Protein AF-A0A135U8L8-F1 (afdb_monomer_lite)

Foldseek 3Di:
DDDDDDDDDDDDDDDDDDDDDDDDDDDDDDDDDDDDDPDDDDDDDPDPVPVVVVVVVVVVVCVVVPPDPCVVVVCQCVVPNPVSVVVVVVVVVVVVVVVVVVVVVVVLVLVVLLVVLLLVVLVCCVVPVPPDDDDPVSSVVSSVVSVVVVVCCVVPPVVCVVVVVVVVVVVVVVVLVVVLVCLLPVQPAFDDPCQLPPDQDQPPPDPDSVVSVVVVCVVVVSQQPPLQVLVVCLVVDDPSVVVSVCSSVVSNVVSVVSVVSSSSSCSGRADDPVCLCVRPSNHSVD

InterPro domains:
  IPR002293 Amino acid/polyamine transporter I [PF13520] (79-282)

Radius of gyration: 37.61 Å; chains: 1; bounding box: 96×50×117 Å

Structure (mmCIF, N/CA/C/O backbone):
data_AF-A0A135U8L8-F1
#
_entry.id   AF-A0A135U8L8-F1
#
loop_
_atom_site.group_PDB
_atom_site.id
_atom_site.type_symbol
_atom_site.label_atom_id
_atom_site.label_alt_id
_atom_site.label_comp_id
_atom_site.label_asym_id
_atom_site.label_entity_id
_atom_site.label_seq_id
_atom_site.pdbx_PDB_ins_code
_atom_site.Cartn_x
_atom_site.Cartn_y
_atom_site.Cartn_z
_atom_site.occupancy
_atom_site.B_iso_or_equiv
_atom_site.auth_seq_id
_atom_site.auth_comp_id
_atom_site.auth_asym_id
_atom_site.auth_atom_id
_atom_site.pdbx_PDB_model_num
ATOM 1 N N . MET A 1 1 ? -38.950 -4.171 85.408 1.00 37.41 1 MET A N 1
ATOM 2 C CA . MET A 1 1 ? -38.787 -5.511 86.012 1.00 37.41 1 MET A CA 1
ATOM 3 C C . MET A 1 1 ? -38.023 -6.357 85.008 1.00 37.41 1 MET A C 1
ATOM 5 O O . MET A 1 1 ? -38.449 -6.347 83.863 1.00 37.41 1 MET A O 1
ATOM 9 N N . THR A 1 2 ? -36.922 -7.054 85.286 1.00 37.50 2 THR A N 1
ATOM 10 C CA . THR A 1 2 ? -35.985 -7.154 86.440 1.00 37.50 2 THR A CA 1
ATOM 11 C C . THR A 1 2 ? -34.837 -8.031 85.890 1.00 37.50 2 THR A C 1
ATOM 13 O O . THR A 1 2 ? -35.123 -9.133 85.441 1.00 37.50 2 THR A O 1
ATOM 16 N N . SER A 1 3 ? -33.647 -7.506 85.576 1.00 30.39 3 SER A N 1
ATOM 17 C CA . SER A 1 3 ? -32.470 -7.341 86.459 1.00 30.39 3 SER A CA 1
ATOM 18 C C . SER A 1 3 ? -31.762 -8.647 86.899 1.00 30.39 3 SER A C 1
ATOM 20 O O . SER A 1 3 ? -32.148 -9.213 87.916 1.00 30.39 3 SER A O 1
ATOM 22 N N . GLU A 1 4 ? -30.671 -8.987 86.184 1.00 36.06 4 GLU A N 1
ATOM 23 C CA . GLU A 1 4 ? -29.391 -9.562 86.692 1.00 36.06 4 GLU A CA 1
ATOM 24 C C . GLU A 1 4 ? -29.352 -10.975 87.352 1.00 36.06 4 GLU A C 1
ATOM 26 O O . GLU A 1 4 ? -30.414 -11.538 87.611 1.00 36.06 4 GLU A O 1
ATOM 31 N N . PRO A 1 5 ? -28.160 -11.603 87.601 1.00 49.56 5 PRO A N 1
ATOM 32 C CA . PRO A 1 5 ? -26.777 -11.083 87.518 1.00 49.56 5 PRO A CA 1
ATOM 33 C C . PRO A 1 5 ? -25.722 -11.913 86.735 1.00 49.56 5 PRO A C 1
ATOM 35 O O . PRO A 1 5 ? -25.947 -13.029 86.269 1.00 49.56 5 PRO A O 1
ATOM 38 N N . ILE A 1 6 ? -24.527 -11.317 86.645 1.00 36.69 6 ILE A N 1
ATOM 39 C CA . ILE A 1 6 ? -23.235 -11.829 86.139 1.00 36.69 6 ILE A CA 1
ATOM 40 C C . ILE A 1 6 ? -22.490 -12.627 87.240 1.00 36.69 6 ILE A C 1
ATOM 42 O O . ILE A 1 6 ? -22.715 -12.358 88.421 1.00 36.69 6 ILE A O 1
ATOM 46 N N . PRO A 1 7 ? -21.528 -13.517 86.909 1.00 43.84 7 PRO A N 1
ATOM 47 C CA . PRO A 1 7 ? -20.394 -13.807 87.787 1.00 43.84 7 PRO A CA 1
ATOM 48 C C . PRO A 1 7 ? -19.070 -13.216 87.267 1.00 43.84 7 PRO A C 1
ATOM 50 O O . PRO A 1 7 ? -18.709 -13.295 86.094 1.00 43.84 7 PRO A O 1
ATOM 53 N N . GLU A 1 8 ? -18.356 -12.618 88.207 1.00 32.31 8 GLU A N 1
ATOM 54 C CA . GLU A 1 8 ? -17.187 -11.754 88.075 1.00 32.31 8 GLU A CA 1
ATOM 55 C C . GLU A 1 8 ? -15.853 -12.524 87.964 1.00 32.31 8 GLU A C 1
ATOM 57 O O . GLU A 1 8 ? -15.662 -13.555 88.611 1.00 32.31 8 GLU A O 1
ATOM 62 N N . LYS A 1 9 ? -14.879 -11.974 87.219 1.00 35.81 9 LYS A N 1
ATOM 63 C CA . LYS A 1 9 ? -13.443 -12.220 87.455 1.00 35.81 9 LYS A CA 1
ATOM 64 C C . LYS A 1 9 ? -12.643 -10.924 87.316 1.00 35.81 9 LYS A C 1
ATOM 66 O O . LYS A 1 9 ? -12.519 -10.374 86.226 1.00 35.81 9 LYS A O 1
ATOM 71 N N . GLN A 1 10 ? -12.104 -10.463 88.441 1.00 32.72 10 GLN A N 1
ATOM 72 C CA . GLN A 1 10 ? -11.219 -9.301 88.565 1.00 32.72 10 GLN A CA 1
ATOM 73 C C . GLN A 1 10 ? -9.778 -9.641 88.127 1.00 32.72 10 GLN A C 1
ATOM 75 O O . GLN A 1 10 ? -9.374 -10.800 88.240 1.00 32.72 10 GLN A O 1
ATOM 80 N N . GLY A 1 11 ? -8.980 -8.639 87.716 1.00 31.83 11 GLY A N 1
ATOM 81 C CA . GLY A 1 11 ? -7.510 -8.781 87.659 1.00 31.83 11 GLY A CA 1
ATOM 82 C C . GLY A 1 11 ? -6.738 -8.066 86.535 1.00 31.83 11 GLY A C 1
ATOM 83 O O . GLY A 1 11 ? -6.000 -8.721 85.807 1.00 31.83 11 GLY A O 1
ATOM 84 N N . THR A 1 12 ? -6.850 -6.741 86.407 1.00 31.58 12 THR A N 1
ATOM 85 C CA . THR A 1 12 ? -5.799 -5.866 85.818 1.00 31.58 12 THR A CA 1
ATOM 86 C C . THR A 1 12 ? -4.775 -5.470 86.911 1.00 31.58 12 THR A C 1
ATOM 88 O O . THR A 1 12 ? -5.054 -5.783 88.073 1.00 31.58 12 THR A O 1
ATOM 91 N N . PRO A 1 13 ? -3.628 -4.783 86.651 1.00 42.34 13 PRO A N 1
ATOM 92 C CA . PRO A 1 13 ? -3.126 -4.112 85.427 1.00 42.34 13 PRO A CA 1
ATOM 93 C C . PRO A 1 13 ? -1.666 -4.563 85.074 1.00 42.34 13 PRO A C 1
ATOM 95 O O . PRO A 1 13 ? -1.265 -5.624 85.539 1.00 42.34 13 PRO A O 1
ATOM 98 N N . SER A 1 14 ? -0.772 -3.917 84.295 1.00 29.52 14 SER A N 1
ATOM 99 C CA . SER A 1 14 ? -0.724 -2.714 83.413 1.00 29.52 14 SER A CA 1
ATOM 100 C C . SER A 1 14 ? 0.520 -2.802 82.498 1.00 29.52 14 SER A C 1
ATOM 102 O O . SER A 1 14 ? 1.544 -3.322 82.937 1.00 29.52 14 SER A O 1
ATOM 104 N N . GLY A 1 15 ? 0.494 -2.181 81.311 1.00 31.12 15 GLY A N 1
ATOM 105 C CA . GLY A 1 15 ? 1.675 -1.904 80.466 1.00 31.12 15 GLY A CA 1
ATOM 106 C C . GLY A 1 15 ? 1.252 -1.297 79.113 1.00 31.12 15 GLY A C 1
ATOM 107 O O . GLY A 1 15 ? 0.234 -1.751 78.596 1.00 31.12 15 GLY A O 1
ATOM 108 N N . PRO A 1 16 ? 1.921 -0.252 78.582 1.00 34.00 16 PRO A N 1
ATOM 109 C CA . PRO A 1 16 ? 1.360 0.578 77.509 1.00 34.00 16 PRO A CA 1
ATOM 110 C C . PRO A 1 16 ? 1.541 0.014 76.090 1.00 34.00 16 PRO A C 1
ATOM 112 O O . PRO A 1 16 ? 2.442 -0.777 75.818 1.00 34.00 16 PRO A O 1
ATOM 115 N N . GLU A 1 17 ? 0.674 0.483 75.194 1.00 34.78 17 GLU A N 1
ATOM 116 C CA . GLU A 1 17 ? 0.743 0.310 73.740 1.00 34.78 17 GLU A CA 1
ATOM 117 C C . GLU A 1 17 ? 1.835 1.211 73.135 1.00 34.78 17 GLU A C 1
ATOM 119 O O . GLU A 1 17 ? 2.003 2.342 73.589 1.00 34.78 17 GLU A O 1
ATOM 124 N N . GLU A 1 18 ? 2.512 0.769 72.068 1.00 31.72 18 GLU A N 1
ATOM 125 C CA . GLU A 1 18 ? 3.295 1.671 71.207 1.00 31.72 18 GLU A CA 1
ATOM 126 C C . GLU A 1 18 ? 3.219 1.252 69.724 1.00 31.72 18 GLU A C 1
ATOM 128 O O . GLU A 1 18 ? 3.904 0.352 69.246 1.00 31.72 18 GLU A O 1
ATOM 133 N N . GLU A 1 19 ? 2.237 1.865 69.062 1.00 27.98 19 GLU A N 1
ATOM 134 C CA . GLU A 1 19 ? 2.246 2.505 67.737 1.00 27.98 19 GLU A CA 1
ATOM 135 C C . GLU A 1 19 ? 3.113 1.979 66.562 1.00 27.98 19 GLU A C 1
ATOM 137 O O . GLU A 1 19 ? 4.310 1.714 66.641 1.00 27.98 19 GLU A O 1
ATOM 142 N N . ILE A 1 20 ? 2.488 1.955 65.378 1.00 29.94 20 ILE A N 1
ATOM 143 C CA . ILE A 1 20 ? 3.125 1.686 64.081 1.00 29.94 20 ILE A CA 1
ATOM 144 C C . ILE A 1 20 ? 3.849 2.948 63.586 1.00 29.94 20 ILE A C 1
ATOM 146 O O . ILE A 1 20 ? 3.191 3.940 63.277 1.00 29.94 20 ILE A O 1
ATOM 150 N N . GLN A 1 21 ? 5.168 2.884 63.368 1.00 27.20 21 GLN A N 1
ATOM 151 C CA . GLN A 1 21 ? 5.891 3.894 62.580 1.00 27.20 21 GLN A CA 1
ATOM 152 C C . GLN A 1 21 ? 6.804 3.282 61.511 1.00 27.20 21 GLN A C 1
ATOM 154 O O . GLN A 1 21 ? 7.777 2.584 61.785 1.00 27.20 21 GLN A O 1
ATOM 159 N N . THR A 1 22 ? 6.516 3.615 60.254 1.00 31.08 22 THR A N 1
ATOM 160 C CA . THR A 1 22 ? 7.445 3.502 59.124 1.00 31.08 22 THR A CA 1
ATOM 161 C C . THR A 1 22 ? 8.412 4.687 59.105 1.00 31.08 22 THR A C 1
ATOM 163 O O . THR A 1 22 ? 7.918 5.801 58.966 1.00 31.08 22 THR A O 1
ATOM 166 N N . GLN A 1 23 ? 9.738 4.472 59.091 1.00 26.17 23 GLN A N 1
ATOM 167 C CA . GLN A 1 23 ? 10.700 5.231 58.258 1.00 26.17 23 GLN A CA 1
ATOM 168 C C . GLN A 1 23 ? 12.125 4.620 58.229 1.00 26.17 23 GLN A C 1
ATOM 170 O O . GLN A 1 23 ? 12.632 4.113 59.220 1.00 26.17 23 GLN A O 1
ATOM 175 N N . SER A 1 24 ? 12.731 4.716 57.038 1.00 27.88 24 SER A N 1
ATOM 176 C CA . SER A 1 24 ? 14.159 4.823 56.659 1.00 27.88 24 SER A CA 1
ATOM 177 C C . SER A 1 24 ? 15.286 4.711 57.716 1.00 27.88 24 SER A C 1
ATOM 179 O O . SER A 1 24 ? 15.297 5.442 58.701 1.00 27.88 24 SER A O 1
ATOM 181 N N . GLY A 1 25 ? 16.346 3.944 57.406 1.00 27.48 25 GLY A N 1
ATOM 182 C CA . GLY A 1 25 ? 17.633 3.977 58.127 1.00 27.48 25 GLY A CA 1
ATOM 183 C C . GLY A 1 25 ? 18.757 3.174 57.443 1.00 27.48 25 GLY A C 1
ATOM 184 O O . GLY A 1 25 ? 18.538 2.046 57.010 1.00 27.48 25 GLY A O 1
ATOM 185 N N . TYR A 1 26 ? 19.959 3.753 57.329 1.00 25.77 26 TYR A N 1
ATOM 186 C CA . TYR A 1 26 ? 21.125 3.239 56.579 1.00 25.77 26 TYR A CA 1
ATOM 187 C C . TYR A 1 26 ? 22.321 3.034 57.550 1.00 25.77 26 TYR A C 1
ATOM 189 O O . TYR A 1 26 ? 22.613 3.959 58.303 1.00 25.77 26 TYR A O 1
ATOM 197 N N . VAL A 1 27 ? 23.083 1.923 57.436 1.00 32.97 27 VAL A N 1
ATOM 198 C CA . VAL A 1 27 ? 24.419 1.674 58.086 1.00 32.97 27 VAL A CA 1
ATOM 199 C C . VAL A 1 27 ? 24.334 1.472 59.640 1.00 32.97 27 VAL A C 1
ATOM 201 O O . VAL A 1 27 ? 23.386 1.939 60.254 1.00 32.97 27 VAL A O 1
ATOM 204 N N . GLN A 1 28 ? 25.172 0.724 60.390 1.00 27.55 28 GLN A N 1
ATOM 205 C CA . GLN A 1 28 ? 26.557 0.239 60.227 1.00 27.55 28 GLN A CA 1
ATOM 206 C C . GLN A 1 28 ? 26.845 -1.130 60.908 1.00 27.55 28 GLN A C 1
ATOM 208 O O . GLN A 1 28 ? 26.043 -1.646 61.680 1.00 27.55 28 GLN A O 1
ATOM 213 N N . GLU A 1 29 ? 28.024 -1.695 60.619 1.00 34.06 29 GLU A N 1
ATOM 214 C CA . GLU A 1 29 ? 28.603 -2.939 61.160 1.00 34.06 29 GLU A CA 1
ATOM 215 C C . GLU A 1 29 ? 28.903 -2.940 62.679 1.00 34.06 29 GLU A C 1
ATOM 217 O O . GLU A 1 29 ? 29.063 -1.887 63.291 1.00 34.06 29 GLU A O 1
ATOM 222 N N . VAL A 1 30 ? 29.118 -4.147 63.239 1.00 26.64 30 VAL A N 1
ATOM 223 C CA . VAL A 1 30 ? 30.314 -4.599 64.013 1.00 26.64 30 VAL A CA 1
ATOM 224 C C . VAL A 1 30 ? 29.922 -5.679 65.036 1.00 26.64 30 VAL A C 1
ATOM 226 O O . VAL A 1 30 ? 29.053 -5.438 65.871 1.00 26.64 30 VAL A O 1
ATOM 229 N N . LYS A 1 31 ? 30.619 -6.834 64.989 1.00 26.75 31 LYS A N 1
ATOM 230 C CA . LYS A 1 31 ? 30.884 -7.878 66.027 1.00 26.75 31 LYS A CA 1
ATOM 231 C C . LYS A 1 31 ? 31.182 -9.208 65.293 1.00 26.75 31 LYS A C 1
ATOM 233 O O . LYS A 1 31 ? 30.490 -9.509 64.333 1.00 26.75 31 LYS A O 1
ATOM 238 N N . LEU A 1 32 ? 32.156 -10.058 65.641 1.00 28.39 32 LEU A N 1
ATOM 239 C CA . LEU A 1 32 ? 33.156 -10.091 66.721 1.00 28.39 32 LEU A CA 1
ATOM 240 C C . LEU A 1 32 ? 34.435 -10.785 66.210 1.00 28.39 32 LEU A C 1
ATOM 242 O O . LEU A 1 32 ? 34.343 -11.793 65.516 1.00 28.39 32 LEU A O 1
ATOM 246 N N . PHE A 1 33 ? 35.612 -10.314 66.629 1.00 31.44 33 PHE A N 1
ATOM 247 C CA . PHE A 1 33 ? 36.832 -11.131 66.606 1.00 31.44 33 PHE A CA 1
ATOM 248 C C . PHE A 1 33 ? 36.844 -12.062 67.825 1.00 31.44 33 PHE A C 1
ATOM 250 O O . PHE A 1 33 ? 36.602 -11.602 68.941 1.00 31.44 33 PHE A O 1
ATOM 257 N N . THR A 1 34 ? 37.199 -13.337 67.640 1.00 32.41 34 THR A N 1
ATOM 258 C CA . THR A 1 34 ? 37.439 -14.278 68.748 1.00 32.41 34 THR A CA 1
ATOM 259 C C . THR A 1 34 ? 38.786 -14.995 68.621 1.00 32.41 34 THR A C 1
ATOM 261 O O . THR A 1 34 ? 38.854 -16.103 68.104 1.00 32.41 34 THR A O 1
ATOM 264 N N . ASN A 1 35 ? 39.799 -14.352 69.209 1.00 28.31 35 ASN A N 1
ATOM 265 C CA . ASN A 1 35 ? 40.836 -14.937 70.074 1.00 28.31 35 ASN A CA 1
ATOM 266 C C . ASN A 1 35 ? 41.941 -15.877 69.517 1.00 28.31 35 ASN A C 1
ATOM 268 O O . ASN A 1 35 ? 41.753 -16.620 68.564 1.00 28.31 35 ASN A O 1
ATOM 272 N N . SER A 1 36 ? 43.056 -15.870 70.265 1.00 30.58 36 SER A N 1
ATOM 273 C CA . SER A 1 36 ? 44.103 -16.905 70.380 1.00 30.58 36 SER A CA 1
ATOM 274 C C . SER A 1 36 ? 45.136 -17.068 69.250 1.00 30.58 36 SER A C 1
ATOM 276 O O . SER A 1 36 ? 44.982 -17.917 68.383 1.00 30.58 36 SER A O 1
ATOM 278 N N . ASP A 1 37 ? 46.247 -16.316 69.321 1.00 30.91 37 ASP A N 1
ATOM 279 C CA . ASP A 1 37 ? 47.566 -16.894 69.682 1.00 30.91 37 ASP A CA 1
ATOM 280 C C . ASP A 1 37 ? 48.695 -15.829 69.749 1.00 30.91 37 ASP A C 1
ATOM 282 O O . ASP A 1 37 ? 48.812 -14.994 68.847 1.00 30.91 37 ASP A O 1
ATOM 286 N N . PRO A 1 38 ? 49.566 -15.832 70.784 1.00 38.25 38 PRO A N 1
ATOM 287 C CA . PRO A 1 38 ? 50.693 -14.907 70.892 1.00 38.25 38 PRO A CA 1
ATOM 288 C C . PRO A 1 38 ? 52.017 -15.573 70.481 1.00 38.25 38 PRO A C 1
ATOM 290 O O . PRO A 1 38 ? 52.643 -16.260 71.285 1.00 38.25 38 PRO A O 1
ATOM 293 N N . GLY A 1 39 ? 52.503 -15.326 69.259 1.00 34.28 39 GLY A N 1
ATOM 294 C CA . GLY A 1 39 ? 53.864 -15.756 68.908 1.00 34.28 39 GLY A CA 1
ATOM 295 C C . GLY A 1 39 ? 54.164 -16.045 67.443 1.00 34.28 39 GLY A C 1
ATOM 296 O O . GLY A 1 39 ? 54.690 -17.110 67.150 1.00 34.28 39 GLY A O 1
ATOM 297 N N . ASN A 1 40 ? 53.908 -15.105 66.529 1.00 30.53 40 ASN A N 1
ATOM 298 C CA . ASN A 1 40 ? 54.722 -14.988 65.312 1.00 30.53 40 ASN A CA 1
ATOM 299 C C . ASN A 1 40 ? 54.611 -13.583 64.713 1.00 30.53 40 ASN A C 1
ATOM 301 O O . ASN A 1 40 ? 53.602 -13.206 64.122 1.00 30.53 40 ASN A O 1
ATOM 305 N N . MET A 1 41 ? 55.675 -12.798 64.879 1.00 28.30 41 MET A N 1
ATOM 306 C CA . MET A 1 41 ? 55.792 -11.455 64.320 1.00 28.30 41 MET A CA 1
ATOM 307 C C . MET A 1 41 ? 56.286 -11.569 62.872 1.00 28.30 41 MET A C 1
ATOM 309 O O . MET A 1 41 ? 57.489 -11.570 62.624 1.00 28.30 41 MET A O 1
ATOM 313 N N . CYS A 1 42 ? 55.365 -11.717 61.916 1.00 31.83 42 CYS A N 1
ATOM 314 C CA . CYS A 1 42 ? 55.704 -11.675 60.493 1.00 31.83 42 CYS A CA 1
ATOM 315 C C . CYS A 1 42 ? 55.571 -10.241 59.956 1.00 31.83 42 CYS A C 1
ATOM 317 O O . CYS A 1 42 ? 54.630 -9.525 60.300 1.00 31.83 42 CYS A O 1
ATOM 319 N N . ILE A 1 43 ? 56.551 -9.818 59.157 1.00 33.34 43 ILE A N 1
ATOM 320 C CA . ILE A 1 43 ? 56.751 -8.431 58.721 1.00 33.34 43 ILE A CA 1
ATOM 321 C C . ILE A 1 43 ? 55.558 -7.913 57.900 1.00 33.34 43 ILE A C 1
ATOM 323 O O . ILE A 1 43 ? 55.031 -8.607 57.033 1.00 33.34 43 ILE A O 1
ATOM 327 N N . ILE A 1 44 ? 55.159 -6.662 58.157 1.00 37.12 44 ILE A N 1
ATOM 328 C CA . ILE A 1 44 ? 54.121 -5.964 57.390 1.00 37.12 44 ILE A CA 1
ATOM 329 C C . ILE A 1 44 ? 54.691 -5.571 56.024 1.00 37.12 44 ILE A C 1
ATOM 331 O O . ILE A 1 44 ? 55.447 -4.605 55.925 1.00 37.12 44 ILE A O 1
ATOM 335 N N . ASP A 1 45 ? 54.291 -6.285 54.974 1.00 34.00 45 ASP A N 1
ATOM 336 C CA . ASP A 1 45 ? 54.605 -5.912 53.595 1.00 34.00 45 ASP A CA 1
ATOM 337 C C . ASP A 1 45 ? 53.530 -4.958 53.036 1.00 34.00 45 ASP A C 1
ATOM 339 O O . ASP A 1 45 ? 52.335 -5.271 52.976 1.00 34.00 45 ASP A O 1
ATOM 343 N N . GLY A 1 46 ? 53.944 -3.746 52.666 1.00 42.06 46 GLY A N 1
ATOM 344 C CA . GLY A 1 46 ? 53.074 -2.577 52.481 1.00 42.06 46 GLY A CA 1
ATOM 345 C C . GLY A 1 46 ? 52.260 -2.520 51.181 1.00 42.06 46 GLY A C 1
ATOM 346 O O . GLY A 1 46 ? 52.126 -1.438 50.618 1.00 42.06 46 GLY A O 1
ATOM 347 N N . ASN A 1 47 ? 51.731 -3.641 50.671 1.00 41.50 47 ASN A N 1
ATOM 348 C CA . ASN A 1 47 ? 51.058 -3.682 49.355 1.00 41.50 47 ASN A CA 1
ATOM 349 C C . ASN A 1 47 ? 49.757 -4.523 49.289 1.00 41.50 47 ASN A C 1
ATOM 351 O O . ASN A 1 47 ? 49.296 -4.923 48.216 1.00 41.50 47 ASN A O 1
ATOM 355 N N . VAL A 1 48 ? 49.127 -4.791 50.438 1.00 45.81 48 VAL A N 1
ATOM 356 C CA . VAL A 1 48 ? 47.891 -5.603 50.513 1.00 45.81 48 VAL A CA 1
ATOM 357 C C . VAL A 1 48 ? 46.636 -4.817 50.078 1.00 45.81 48 VAL A C 1
ATOM 359 O O . VAL A 1 48 ? 45.701 -5.387 49.519 1.00 45.81 48 VAL A O 1
ATOM 362 N N . GLY A 1 49 ? 46.605 -3.492 50.265 1.00 43.03 49 GLY A N 1
ATOM 363 C CA . GLY A 1 49 ? 45.422 -2.671 49.956 1.00 43.03 49 GLY A CA 1
ATOM 364 C C . GLY A 1 49 ? 45.089 -2.566 48.459 1.00 43.03 49 GLY A C 1
ATOM 365 O O . GLY A 1 49 ? 43.923 -2.646 48.071 1.00 43.03 49 GLY A O 1
ATOM 366 N N . SER A 1 50 ? 46.108 -2.431 47.607 1.00 42.75 50 SER A N 1
ATOM 367 C CA . SER A 1 50 ? 45.960 -2.307 46.148 1.00 42.75 50 SER A CA 1
ATOM 368 C C . SER A 1 50 ? 45.547 -3.639 45.502 1.00 42.75 50 SER A C 1
ATOM 370 O O . SER A 1 50 ? 44.647 -3.692 44.663 1.00 42.75 50 SER A O 1
ATOM 372 N N . SER A 1 51 ? 46.163 -4.737 45.942 1.00 41.69 51 SER A N 1
ATOM 373 C CA . SER A 1 51 ? 45.964 -6.090 45.417 1.00 41.69 51 SER A CA 1
ATOM 374 C C . SER A 1 51 ? 44.589 -6.674 45.771 1.00 41.69 51 SER A C 1
ATOM 376 O O . SER A 1 51 ? 43.964 -7.328 44.929 1.00 41.69 51 SER A O 1
ATOM 378 N N . VAL A 1 52 ? 44.048 -6.378 46.959 1.00 51.47 52 VAL A N 1
ATOM 379 C CA . VAL A 1 52 ? 42.679 -6.776 47.347 1.00 51.47 52 VAL A CA 1
ATOM 380 C C . VAL A 1 52 ? 41.606 -6.001 46.565 1.00 51.47 52 VAL A C 1
ATOM 382 O O . VAL A 1 52 ? 40.611 -6.593 46.150 1.00 51.47 52 VAL A O 1
ATOM 385 N N . GLN A 1 53 ? 41.805 -4.708 46.288 1.00 43.25 53 GLN A N 1
ATOM 386 C CA . GLN A 1 53 ? 40.866 -3.936 45.458 1.00 43.25 53 GLN A CA 1
ATOM 387 C C . GLN A 1 53 ? 40.894 -4.395 43.991 1.00 43.25 53 GLN A C 1
ATOM 389 O O . GLN A 1 53 ? 39.854 -4.707 43.412 1.00 43.25 53 GLN A O 1
ATOM 394 N N . VAL A 1 54 ? 42.085 -4.545 43.402 1.00 51.78 54 VAL A N 1
ATOM 395 C CA . VAL A 1 54 ? 42.245 -4.987 42.005 1.00 51.78 54 VAL A CA 1
ATOM 396 C C . VAL A 1 54 ? 41.752 -6.424 41.783 1.00 51.78 54 VAL A C 1
ATOM 398 O O . VAL A 1 54 ? 41.234 -6.727 40.706 1.00 51.78 54 VAL A O 1
ATOM 401 N N . SER A 1 55 ? 41.866 -7.316 42.774 1.00 47.47 55 SER A N 1
ATOM 402 C CA . SER A 1 55 ? 41.311 -8.677 42.682 1.00 47.47 55 SER A CA 1
ATOM 403 C C . SER A 1 55 ? 39.784 -8.710 42.796 1.00 47.47 55 SER A C 1
ATOM 405 O O . SER A 1 55 ? 39.153 -9.463 42.055 1.00 47.47 55 SER A O 1
ATOM 407 N N . ARG A 1 56 ? 39.169 -7.861 43.635 1.00 49.06 56 ARG A N 1
ATOM 408 C CA . ARG A 1 56 ? 37.702 -7.706 43.689 1.00 49.06 56 ARG A CA 1
ATOM 409 C C . ARG A 1 56 ? 37.135 -7.122 42.393 1.00 49.06 56 ARG A C 1
ATOM 411 O O . ARG A 1 56 ? 36.147 -7.648 41.889 1.00 49.06 56 ARG A O 1
ATOM 418 N N . ILE A 1 57 ? 37.793 -6.123 41.800 1.00 51.72 57 ILE A N 1
ATOM 419 C CA . ILE A 1 57 ? 37.389 -5.545 40.505 1.00 51.72 57 ILE A CA 1
ATOM 420 C C . ILE A 1 57 ? 37.488 -6.595 39.382 1.00 51.72 57 ILE A C 1
ATOM 422 O O . ILE A 1 57 ? 36.499 -6.841 38.695 1.00 51.72 57 ILE A O 1
ATOM 426 N N . ARG A 1 58 ? 38.606 -7.334 39.281 1.00 47.06 58 ARG A N 1
ATOM 427 C CA . ARG A 1 58 ? 38.753 -8.454 38.320 1.00 47.06 58 ARG A CA 1
ATOM 428 C C . ARG A 1 58 ? 37.886 -9.687 38.618 1.00 47.06 58 ARG A C 1
ATOM 430 O O . ARG A 1 58 ? 37.860 -10.614 37.802 1.00 47.06 58 ARG A O 1
ATOM 437 N N . SER A 1 59 ? 37.222 -9.730 39.772 1.00 52.00 59 SER A N 1
ATOM 438 C CA . SER A 1 59 ? 36.184 -10.714 40.099 1.00 52.00 59 SER A CA 1
ATOM 439 C C . SER A 1 59 ? 34.818 -10.241 39.591 1.00 52.00 59 SER A C 1
ATOM 441 O O . SER A 1 59 ? 34.134 -10.995 38.902 1.00 52.00 59 SER A O 1
ATOM 443 N N . LEU A 1 60 ? 34.469 -8.966 39.817 1.00 49.47 60 LEU A N 1
ATOM 444 C CA . LEU A 1 60 ? 33.248 -8.355 39.280 1.00 49.47 60 LEU A CA 1
ATOM 445 C C . LEU A 1 60 ? 33.215 -8.361 37.745 1.00 49.47 60 LEU A C 1
ATOM 447 O O . LEU A 1 60 ? 32.220 -8.795 37.172 1.00 49.47 60 LEU A O 1
ATOM 451 N N . GLU A 1 61 ? 34.303 -7.964 37.074 1.00 44.59 61 GLU A N 1
ATOM 452 C CA . GLU A 1 61 ? 34.386 -8.033 35.604 1.00 44.59 61 GLU A CA 1
ATOM 453 C C . GLU A 1 61 ? 34.163 -9.462 35.091 1.00 44.59 61 GLU A C 1
ATOM 455 O O . GLU A 1 61 ? 33.408 -9.672 34.143 1.00 44.59 61 GLU A O 1
ATOM 460 N N . ARG A 1 62 ? 34.756 -10.468 35.751 1.00 45.62 62 ARG A N 1
ATOM 461 C CA . ARG A 1 62 ? 34.574 -11.877 35.371 1.00 45.62 62 ARG A CA 1
ATOM 462 C C . ARG A 1 62 ? 33.165 -12.400 35.633 1.00 45.62 62 ARG A C 1
ATOM 464 O O . ARG A 1 62 ? 32.730 -13.263 34.875 1.00 45.62 62 ARG A O 1
ATOM 471 N N . GLY A 1 63 ? 32.465 -11.887 36.646 1.00 47.97 63 GLY A N 1
ATOM 472 C CA . GLY A 1 63 ? 31.060 -12.205 36.914 1.00 47.97 63 GLY A CA 1
ATOM 473 C C . GLY A 1 63 ? 30.093 -11.579 35.905 1.00 47.97 63 GLY A C 1
ATOM 474 O O . GLY A 1 63 ? 29.109 -12.212 35.536 1.00 47.97 63 GLY A O 1
ATOM 475 N N . ILE A 1 64 ? 30.396 -10.375 35.409 1.00 51.78 64 ILE A N 1
ATOM 476 C CA . ILE A 1 64 ? 29.572 -9.673 34.413 1.00 51.78 64 ILE A CA 1
ATOM 477 C C . ILE A 1 64 ? 29.791 -10.251 33.002 1.00 51.78 64 ILE A C 1
ATOM 479 O O . ILE A 1 64 ? 28.827 -10.426 32.261 1.00 51.78 64 ILE A O 1
ATOM 483 N N . PHE A 1 65 ? 31.029 -10.613 32.638 1.00 48.47 65 PHE A N 1
ATOM 484 C CA . PHE A 1 65 ? 31.348 -11.174 31.313 1.00 48.47 65 PHE A CA 1
ATOM 485 C C . PHE A 1 65 ? 31.136 -12.695 31.170 1.00 48.47 65 PHE A C 1
ATOM 487 O O . PHE A 1 65 ? 31.122 -13.187 30.045 1.00 48.47 65 PHE A O 1
ATOM 494 N N . ASN A 1 66 ? 30.950 -13.447 32.265 1.00 42.34 66 ASN A N 1
ATOM 495 C CA . ASN A 1 66 ? 30.577 -14.873 32.231 1.00 42.34 66 ASN A CA 1
ATOM 496 C C . ASN A 1 66 ? 29.135 -15.110 32.698 1.00 42.34 66 ASN A C 1
ATOM 498 O O . ASN A 1 66 ? 28.878 -16.073 33.417 1.00 42.34 66 ASN A O 1
ATOM 502 N N . LEU A 1 67 ? 28.180 -14.271 32.292 1.00 48.41 67 LEU A N 1
ATOM 503 C CA . LEU A 1 67 ? 26.771 -14.665 32.311 1.00 48.41 67 LEU A CA 1
ATOM 504 C C . LEU A 1 67 ? 26.562 -15.678 31.173 1.00 48.41 67 LEU A C 1
ATOM 506 O O . LEU A 1 67 ? 26.518 -15.267 30.012 1.00 48.41 67 LEU A O 1
ATOM 510 N N . PRO A 1 68 ? 26.462 -16.997 31.441 1.00 48.25 68 PRO A N 1
ATOM 511 C CA . PRO A 1 68 ? 26.290 -17.967 30.371 1.00 48.25 68 PRO A CA 1
ATOM 512 C C . PRO A 1 68 ? 24.893 -17.775 29.787 1.00 48.25 68 PRO A C 1
ATOM 514 O O . PRO A 1 68 ? 23.970 -17.422 30.515 1.00 48.25 68 PRO A O 1
ATOM 517 N N . SER A 1 69 ? 24.674 -18.128 28.525 1.00 51.41 69 SER A N 1
ATOM 518 C CA . SER A 1 69 ? 23.323 -18.187 27.941 1.00 51.41 69 SER A CA 1
ATOM 519 C C . SER A 1 69 ? 22.370 -19.157 28.672 1.00 51.41 69 SER A C 1
ATOM 521 O O . SER A 1 69 ? 21.165 -19.125 28.445 1.00 51.41 69 SER A O 1
ATOM 523 N N . GLY A 1 70 ? 22.885 -19.979 29.597 1.00 51.47 70 GLY A N 1
ATOM 524 C CA . GLY A 1 70 ? 22.103 -20.765 30.553 1.00 51.47 70 GLY A CA 1
ATOM 525 C C . GLY A 1 70 ? 21.649 -20.028 31.827 1.00 51.47 70 GLY A C 1
ATOM 526 O O . GLY A 1 70 ? 20.844 -20.595 32.561 1.00 51.47 70 GLY A O 1
ATOM 527 N N . SER A 1 71 ? 22.112 -18.804 32.126 1.00 57.84 71 SER A N 1
ATOM 528 C CA . SER A 1 71 ? 21.738 -18.078 33.360 1.00 57.84 71 SER A CA 1
ATOM 529 C C . SER A 1 71 ? 20.276 -17.642 33.375 1.00 57.84 71 SER A C 1
ATOM 531 O O . SER A 1 71 ? 19.631 -17.733 34.415 1.00 57.84 71 SER A O 1
ATOM 533 N N . THR A 1 72 ? 19.718 -17.234 32.235 1.00 64.44 72 THR A N 1
ATOM 534 C CA . THR A 1 72 ? 18.294 -16.890 32.097 1.00 64.44 72 THR A CA 1
ATOM 535 C C . THR A 1 72 ? 17.397 -18.102 32.338 1.00 64.44 72 THR A C 1
ATOM 537 O O . THR A 1 72 ? 16.428 -18.005 33.091 1.00 64.44 72 THR A O 1
ATOM 540 N N . MET A 1 73 ? 17.751 -19.266 31.783 1.00 70.50 73 MET A N 1
ATOM 541 C CA . MET A 1 73 ? 17.028 -20.516 32.040 1.00 70.50 73 MET A CA 1
ATOM 542 C C . MET A 1 73 ? 17.188 -20.977 33.496 1.00 70.50 73 MET A C 1
ATOM 544 O O . MET A 1 73 ? 16.201 -21.359 34.121 1.00 70.50 73 MET A O 1
ATOM 548 N N . ALA A 1 74 ? 18.398 -20.896 34.060 1.00 72.81 74 ALA A N 1
ATOM 549 C CA . ALA A 1 74 ? 18.654 -21.237 35.458 1.00 72.81 74 ALA A CA 1
ATOM 550 C C . ALA A 1 74 ? 17.860 -20.340 36.422 1.00 72.81 74 ALA A C 1
ATOM 552 O O . ALA A 1 74 ? 17.220 -20.855 37.333 1.00 72.81 74 ALA A O 1
ATOM 553 N N . MET A 1 75 ? 17.818 -19.024 36.190 1.00 71.75 75 MET A N 1
ATOM 554 C CA . MET A 1 75 ? 17.012 -18.094 36.991 1.00 71.75 75 MET A CA 1
ATOM 555 C C . MET A 1 75 ? 15.509 -18.364 36.868 1.00 71.75 75 MET A C 1
ATOM 557 O O . MET A 1 75 ? 14.811 -18.350 37.880 1.00 71.75 75 MET A O 1
ATOM 561 N N . GLY A 1 76 ? 15.005 -18.661 35.664 1.00 72.38 76 GLY A N 1
ATOM 562 C CA . GLY A 1 76 ? 13.604 -19.056 35.472 1.00 72.38 76 GLY A CA 1
ATOM 563 C C . GLY A 1 76 ? 13.244 -20.332 36.243 1.00 72.38 76 GLY A C 1
ATOM 564 O O . GLY A 1 76 ? 12.194 -20.395 36.887 1.00 72.38 76 GLY A O 1
ATOM 565 N N . LEU A 1 77 ? 14.152 -21.314 36.246 1.00 76.81 77 LEU A N 1
ATOM 566 C CA . LEU A 1 77 ? 13.981 -22.585 36.946 1.00 76.81 77 LEU A CA 1
ATOM 567 C C . LEU A 1 77 ? 14.072 -22.438 38.476 1.00 76.81 77 LEU A C 1
ATOM 569 O O . LEU A 1 77 ? 13.261 -23.030 39.181 1.00 76.81 77 LEU A O 1
ATOM 573 N N . ILE A 1 78 ? 15.010 -21.633 38.987 1.00 80.62 78 ILE A N 1
ATOM 574 C CA . ILE A 1 78 ? 15.189 -21.385 40.430 1.00 80.62 78 ILE A CA 1
ATOM 575 C C . ILE A 1 78 ? 14.007 -20.588 41.002 1.00 80.62 78 ILE A C 1
ATOM 577 O O . ILE A 1 78 ? 13.507 -20.930 42.071 1.00 80.62 78 ILE A O 1
ATOM 581 N N . ASN A 1 79 ? 13.528 -19.564 40.288 1.00 80.00 79 ASN A N 1
ATOM 582 C CA . ASN A 1 79 ? 12.491 -18.663 40.803 1.00 80.00 79 ASN A CA 1
ATOM 583 C C . ASN A 1 79 ? 11.050 -19.101 40.478 1.00 80.00 79 ASN A C 1
ATOM 585 O O . ASN A 1 79 ? 10.120 -18.593 41.099 1.00 80.00 79 ASN A O 1
ATOM 589 N N . GLY A 1 80 ? 10.837 -20.003 39.511 1.00 77.31 80 GLY A N 1
ATOM 590 C CA . GLY A 1 80 ? 9.488 -20.411 39.082 1.00 77.31 80 GLY A CA 1
ATOM 591 C C . GLY A 1 80 ? 9.341 -21.847 38.558 1.00 77.31 80 GLY A C 1
ATOM 592 O O . GLY A 1 80 ? 8.260 -22.220 38.099 1.00 77.31 80 GLY A O 1
ATOM 593 N N . GLY A 1 81 ? 10.396 -22.665 38.623 1.00 86.69 81 GLY A N 1
ATOM 594 C CA . GLY A 1 81 ? 10.373 -24.069 38.208 1.00 86.69 81 GLY A CA 1
ATOM 595 C C . GLY A 1 81 ? 10.144 -24.298 36.704 1.00 86.69 81 GLY A C 1
ATOM 596 O O . GLY A 1 81 ? 10.119 -23.359 35.912 1.00 86.69 81 GLY A O 1
ATOM 597 N N . PRO A 1 82 ? 9.952 -25.557 36.268 1.00 84.75 82 PRO A N 1
ATOM 598 C CA . PRO A 1 82 ? 9.712 -25.877 34.856 1.00 84.75 82 PRO A CA 1
ATOM 599 C C . PRO A 1 82 ? 8.440 -25.232 34.282 1.00 84.75 82 PRO A C 1
ATOM 601 O O . PRO A 1 82 ? 8.375 -24.937 33.090 1.00 84.75 82 PRO A O 1
ATOM 604 N N . ALA A 1 83 ? 7.432 -24.987 35.126 1.00 85.12 83 ALA A N 1
ATOM 605 C CA . ALA A 1 83 ? 6.178 -24.362 34.717 1.00 85.12 83 ALA A CA 1
ATOM 606 C C . ALA A 1 83 ? 6.376 -22.908 34.254 1.00 85.12 83 ALA A C 1
ATOM 608 O O . ALA A 1 83 ? 5.777 -22.513 33.254 1.00 85.12 83 ALA A O 1
ATOM 609 N N . SER A 1 84 ? 7.243 -22.129 34.918 1.00 85.56 84 SER A N 1
ATOM 610 C CA . SER A 1 84 ? 7.544 -20.751 34.498 1.00 85.56 84 SER A CA 1
ATOM 611 C C . SER A 1 84 ? 8.190 -20.699 33.114 1.00 85.56 84 SER A C 1
ATOM 613 O O . SER A 1 84 ? 7.919 -19.771 32.361 1.00 85.56 84 SER A O 1
ATOM 615 N N . LEU A 1 85 ? 8.985 -21.709 32.743 1.00 84.25 85 LEU A N 1
ATOM 616 C CA . LEU A 1 85 ? 9.606 -21.794 31.421 1.00 84.25 85 LEU A CA 1
ATOM 617 C C . LEU A 1 85 ? 8.564 -22.079 30.332 1.00 84.25 85 LEU A C 1
ATOM 619 O O . LEU A 1 85 ? 8.589 -21.435 29.289 1.00 84.25 85 LEU A O 1
ATOM 623 N N . VAL A 1 86 ? 7.614 -22.989 30.579 1.00 85.88 86 VAL A N 1
ATOM 624 C CA . VAL A 1 86 ? 6.549 -23.315 29.612 1.00 85.88 86 VAL A CA 1
ATOM 625 C C . VAL A 1 86 ? 5.578 -22.144 29.440 1.00 85.88 86 VAL A C 1
ATOM 627 O O . VAL A 1 86 ? 5.385 -21.665 28.323 1.00 85.88 86 VAL A O 1
ATOM 630 N N . TYR A 1 87 ? 5.000 -21.632 30.531 1.00 87.81 87 TYR A N 1
ATOM 631 C CA . TYR A 1 87 ? 4.069 -20.501 30.453 1.00 87.81 87 TYR A CA 1
ATOM 632 C C . TYR A 1 87 ? 4.777 -19.204 30.039 1.00 87.81 87 TYR A C 1
ATOM 634 O O . TYR A 1 87 ? 4.235 -18.434 29.250 1.00 87.81 87 TYR A O 1
ATOM 642 N N . GLY A 1 88 ? 6.012 -18.987 30.496 1.00 85.50 88 GLY A N 1
ATOM 643 C CA . GLY A 1 88 ? 6.841 -17.849 30.109 1.00 85.50 88 GLY A CA 1
ATOM 644 C C . GLY A 1 88 ? 7.227 -17.864 28.632 1.00 85.50 88 GLY A C 1
ATOM 645 O O . GLY A 1 88 ? 7.212 -16.806 28.009 1.00 85.50 88 GLY A O 1
ATOM 646 N N . ALA A 1 89 ? 7.489 -19.031 28.035 1.00 86.50 89 ALA A N 1
ATOM 647 C CA . ALA A 1 89 ? 7.706 -19.148 26.592 1.00 86.50 89 ALA A CA 1
ATOM 648 C C . ALA A 1 89 ? 6.447 -18.766 25.796 1.00 86.50 89 ALA A C 1
ATOM 650 O O . ALA A 1 89 ? 6.547 -17.994 24.844 1.00 86.50 89 ALA A O 1
ATOM 651 N N . VAL A 1 90 ? 5.261 -19.227 26.218 1.00 89.56 90 VAL A N 1
ATOM 652 C CA . VAL A 1 90 ? 3.981 -18.853 25.585 1.00 89.56 90 VAL A CA 1
ATOM 653 C C . VAL A 1 90 ? 3.719 -17.347 25.710 1.00 89.56 90 VAL A C 1
ATOM 655 O O . VAL A 1 90 ? 3.432 -16.692 24.710 1.00 89.56 90 VAL A O 1
ATOM 658 N N . ILE A 1 91 ? 3.874 -16.772 26.907 1.00 89.62 91 ILE A N 1
ATOM 659 C CA . ILE A 1 91 ? 3.678 -15.332 27.149 1.00 89.62 91 ILE A CA 1
ATOM 660 C C . ILE A 1 91 ? 4.686 -14.495 26.350 1.00 89.62 91 ILE A C 1
ATOM 662 O O . ILE A 1 91 ? 4.301 -13.508 25.727 1.00 89.62 91 ILE A O 1
ATOM 666 N N . THR A 1 92 ? 5.959 -14.900 26.314 1.00 88.81 92 THR A N 1
ATOM 667 C CA . THR A 1 92 ? 7.006 -14.190 25.561 1.00 88.81 92 THR A CA 1
ATOM 668 C C . THR A 1 92 ? 6.739 -14.257 24.061 1.00 88.81 92 THR A C 1
ATOM 670 O O . THR A 1 92 ? 6.835 -13.234 23.392 1.00 88.81 92 THR A O 1
ATOM 673 N N . PHE A 1 93 ? 6.322 -15.412 23.532 1.00 92.06 93 PHE A N 1
ATOM 674 C CA . PHE A 1 93 ? 5.942 -15.559 22.126 1.00 92.06 93 PHE A CA 1
ATOM 675 C C . PHE A 1 93 ? 4.770 -14.638 21.750 1.00 92.06 93 PHE A C 1
ATOM 677 O O . PHE A 1 93 ? 4.858 -13.896 20.771 1.00 92.06 93 PHE A O 1
ATOM 684 N N . LEU A 1 94 ? 3.706 -14.613 22.562 1.00 92.56 94 LEU A N 1
ATOM 685 C CA . LEU A 1 94 ? 2.560 -13.720 22.357 1.00 92.56 94 LEU A CA 1
ATOM 686 C C . LEU A 1 94 ? 2.953 -12.233 22.472 1.00 92.56 94 LEU A C 1
ATOM 688 O O . LEU A 1 94 ? 2.516 -11.415 21.664 1.00 92.56 94 LEU A O 1
ATOM 692 N N . GLY A 1 95 ? 3.820 -11.878 23.426 1.00 91.69 95 GLY A N 1
ATOM 693 C CA . GLY A 1 95 ? 4.342 -10.518 23.596 1.00 91.69 95 GLY A CA 1
ATOM 694 C C . GLY A 1 95 ? 5.243 -10.055 22.443 1.00 91.69 95 GLY A C 1
ATOM 695 O O . GLY A 1 95 ? 5.151 -8.905 22.002 1.00 91.69 95 GLY A O 1
ATOM 696 N N . SER A 1 96 ? 6.071 -10.952 21.898 1.00 91.44 96 SER A N 1
ATOM 697 C CA . SER A 1 96 ? 6.861 -10.697 20.688 1.00 91.44 96 SER A CA 1
ATOM 698 C C . SER A 1 96 ? 5.967 -10.515 19.459 1.00 91.44 96 SER A C 1
ATOM 700 O O . SER A 1 96 ? 6.199 -9.597 18.675 1.00 91.44 96 SER A O 1
ATOM 702 N N . LEU A 1 97 ? 4.914 -11.328 19.317 1.00 92.94 97 LEU A N 1
ATOM 703 C CA . LEU A 1 97 ? 3.943 -11.204 18.228 1.00 92.94 97 LEU A CA 1
ATOM 704 C C . LEU A 1 97 ? 3.185 -9.866 18.290 1.00 92.94 97 LEU A C 1
ATOM 706 O O . LEU A 1 97 ? 3.075 -9.178 17.279 1.00 92.94 97 LEU A O 1
ATOM 710 N N . CYS A 1 98 ? 2.735 -9.452 19.479 1.00 91.44 98 CYS A N 1
ATOM 711 C CA . CYS A 1 98 ? 2.081 -8.157 19.692 1.00 91.44 98 CYS A CA 1
ATOM 712 C C . CYS A 1 98 ? 3.007 -6.973 19.348 1.00 91.44 98 CYS A C 1
ATOM 714 O O . CYS A 1 98 ? 2.614 -6.049 18.630 1.00 91.44 98 CYS A O 1
ATOM 716 N N . SER A 1 99 ? 4.272 -7.037 19.783 1.00 90.06 99 SER A N 1
ATOM 717 C CA . SER A 1 99 ? 5.299 -6.050 19.415 1.00 90.06 99 SER A CA 1
ATOM 718 C C . SER A 1 99 ? 5.505 -5.972 17.896 1.00 90.06 99 SER A C 1
ATOM 720 O O . SER A 1 99 ? 5.561 -4.877 17.340 1.00 90.06 99 SER A O 1
ATOM 722 N N . ALA A 1 100 ? 5.567 -7.117 17.207 1.00 90.81 100 ALA A N 1
ATOM 723 C CA . ALA A 1 100 ? 5.735 -7.173 15.755 1.00 90.81 100 ALA A CA 1
ATOM 724 C C . ALA A 1 100 ? 4.535 -6.573 14.997 1.00 90.81 100 ALA A C 1
ATOM 726 O O . ALA A 1 100 ? 4.733 -5.797 14.064 1.00 90.81 100 ALA A O 1
ATOM 727 N N . ILE A 1 101 ? 3.302 -6.867 15.430 1.00 91.00 101 ILE A N 1
ATOM 728 C CA . ILE A 1 101 ? 2.074 -6.275 14.866 1.00 91.00 101 ILE A CA 1
ATOM 729 C C . ILE A 1 101 ? 2.080 -4.750 15.049 1.00 91.00 101 ILE A C 1
ATOM 731 O O . ILE A 1 101 ? 1.818 -4.011 14.101 1.00 91.00 101 ILE A O 1
ATOM 735 N N . THR A 1 102 ? 2.452 -4.274 16.240 1.00 90.81 102 THR A N 1
ATOM 736 C CA . THR A 1 102 ? 2.522 -2.836 16.555 1.00 90.81 102 THR A CA 1
ATOM 737 C C . THR A 1 102 ? 3.545 -2.111 15.673 1.00 90.81 102 THR A C 1
ATOM 739 O O . THR A 1 102 ? 3.249 -1.053 15.121 1.00 90.81 102 THR A O 1
ATOM 742 N N . LEU A 1 103 ? 4.733 -2.696 15.473 1.00 90.81 103 LEU A N 1
ATOM 743 C CA . LEU A 1 103 ? 5.744 -2.153 14.556 1.00 90.81 103 LEU A CA 1
ATOM 744 C C . LEU A 1 103 ? 5.267 -2.160 13.094 1.00 90.81 103 LEU A C 1
ATOM 746 O O . LEU A 1 103 ? 5.539 -1.207 12.364 1.00 90.81 103 LEU A O 1
ATOM 750 N N . GLY A 1 104 ? 4.520 -3.188 12.681 1.00 89.56 104 GLY A N 1
ATOM 751 C CA . GLY A 1 104 ? 3.881 -3.250 11.364 1.00 89.56 104 GLY A CA 1
ATOM 752 C C . GLY A 1 104 ? 2.896 -2.101 11.130 1.00 89.56 104 GLY A C 1
ATOM 753 O O . GLY A 1 104 ? 2.932 -1.473 10.074 1.00 89.56 104 GLY A O 1
ATOM 754 N N . TRP A 1 105 ? 2.080 -1.761 12.132 1.00 88.75 105 TRP A N 1
ATOM 755 C CA . TRP A 1 105 ? 1.155 -0.624 12.059 1.00 88.75 105 TRP A CA 1
ATOM 756 C C . TRP A 1 105 ? 1.879 0.727 11.947 1.00 88.75 105 TRP A C 1
ATOM 758 O O . TRP A 1 105 ? 1.491 1.581 11.153 1.00 88.75 105 TRP A O 1
ATOM 768 N N . VAL A 1 106 ? 2.981 0.915 12.682 1.00 91.31 106 VAL A N 1
ATOM 769 C CA . VAL A 1 106 ? 3.813 2.129 12.567 1.00 91.31 106 VAL A CA 1
ATOM 770 C C . VAL A 1 106 ? 4.458 2.233 11.179 1.00 91.31 106 VAL A C 1
ATOM 772 O O . VAL A 1 106 ? 4.479 3.315 10.592 1.00 91.31 106 VAL A O 1
ATOM 775 N N . ALA A 1 107 ? 4.940 1.118 10.619 1.00 91.12 107 ALA A N 1
ATOM 776 C CA . ALA A 1 107 ? 5.494 1.085 9.266 1.00 91.12 107 ALA A CA 1
ATOM 777 C C . ALA A 1 107 ? 4.434 1.406 8.193 1.00 91.12 107 ALA A C 1
ATOM 779 O O . ALA A 1 107 ? 4.724 2.155 7.259 1.00 91.12 107 ALA A O 1
ATOM 780 N N . LEU A 1 108 ? 3.203 0.909 8.359 1.00 90.19 108 LEU A N 1
ATOM 781 C CA . LEU A 1 108 ? 2.056 1.251 7.513 1.00 90.19 108 LEU A CA 1
ATOM 782 C C . LEU A 1 108 ? 1.710 2.746 7.587 1.00 90.19 108 LEU A C 1
ATOM 784 O O . LEU A 1 108 ? 1.533 3.397 6.562 1.00 90.19 108 LEU A O 1
ATOM 788 N N . ALA A 1 109 ? 1.647 3.324 8.787 1.00 89.06 109 ALA A N 1
ATOM 789 C CA . ALA A 1 109 ? 1.387 4.755 8.937 1.00 89.06 109 ALA A CA 1
ATOM 790 C C . ALA A 1 109 ? 2.482 5.607 8.259 1.00 89.06 109 ALA A C 1
ATOM 792 O O . ALA A 1 109 ? 2.182 6.617 7.623 1.00 89.06 109 ALA A O 1
ATOM 793 N N . GLY A 1 110 ? 3.744 5.168 8.333 1.00 92.31 110 GLY A N 1
ATOM 794 C CA . GLY A 1 110 ? 4.870 5.800 7.642 1.00 92.31 110 GLY A CA 1
ATOM 795 C C . GLY A 1 110 ? 4.844 5.658 6.113 1.00 92.31 110 GLY A C 1
ATOM 796 O O . GLY A 1 110 ? 5.342 6.540 5.414 1.00 92.31 110 GLY A O 1
ATOM 797 N N . SER A 1 111 ? 4.244 4.606 5.546 1.00 92.69 111 SER A N 1
ATOM 798 C CA . SER A 1 111 ? 4.200 4.442 4.084 1.00 92.69 111 SER A CA 1
ATOM 799 C C . SER A 1 111 ? 3.255 5.436 3.395 1.00 92.69 111 SER A C 1
ATOM 801 O O . SER A 1 111 ? 3.486 5.799 2.238 1.00 92.69 111 SER A O 1
ATOM 803 N N . ALA A 1 112 ? 2.235 5.932 4.103 1.00 90.75 112 ALA A N 1
ATOM 804 C CA . ALA A 1 112 ? 1.233 6.854 3.568 1.00 90.75 112 ALA A CA 1
ATOM 805 C C . ALA A 1 112 ? 1.799 8.208 3.071 1.00 90.75 112 ALA A C 1
ATOM 807 O O . ALA A 1 112 ? 1.467 8.579 1.947 1.00 90.75 112 ALA A O 1
ATOM 808 N N . PRO A 1 113 ? 2.664 8.943 3.807 1.00 94.12 113 PRO A N 1
ATOM 809 C CA . PRO A 1 113 ? 3.365 10.124 3.279 1.00 94.12 113 PRO A CA 1
ATOM 810 C C . PRO A 1 113 ? 4.583 9.785 2.398 1.00 94.12 113 PRO A C 1
ATOM 812 O O . PRO A 1 113 ? 5.002 10.613 1.587 1.00 94.12 113 PRO A O 1
ATOM 815 N N . PHE A 1 114 ? 5.150 8.576 2.511 1.00 93.31 114 PHE A N 1
ATOM 816 C CA . PHE A 1 114 ? 6.293 8.141 1.697 1.00 93.31 114 PHE A CA 1
ATOM 817 C C . PHE A 1 114 ? 5.943 7.991 0.214 1.00 93.31 114 PHE A C 1
ATOM 819 O O . PHE A 1 114 ? 6.676 8.507 -0.633 1.00 93.31 114 PHE A O 1
ATOM 826 N N . LEU A 1 115 ? 4.823 7.333 -0.106 1.00 92.00 115 LEU A N 1
ATOM 827 C CA . LEU A 1 115 ? 4.376 7.136 -1.489 1.00 92.00 115 LEU A CA 1
ATOM 828 C C . LEU A 1 115 ? 4.212 8.458 -2.267 1.00 92.00 115 LEU A C 1
ATOM 830 O O . LEU A 1 115 ? 4.923 8.628 -3.253 1.00 92.00 115 LEU A O 1
ATOM 834 N N . PRO A 1 116 ? 3.382 9.433 -1.847 1.00 93.06 116 PRO A N 1
ATOM 835 C CA . PRO A 1 116 ? 3.231 10.688 -2.579 1.00 93.06 116 PRO A CA 1
ATOM 836 C C . PRO A 1 116 ? 4.529 11.509 -2.608 1.00 93.06 116 PRO A C 1
ATOM 838 O O . PRO A 1 116 ? 4.822 12.131 -3.625 1.0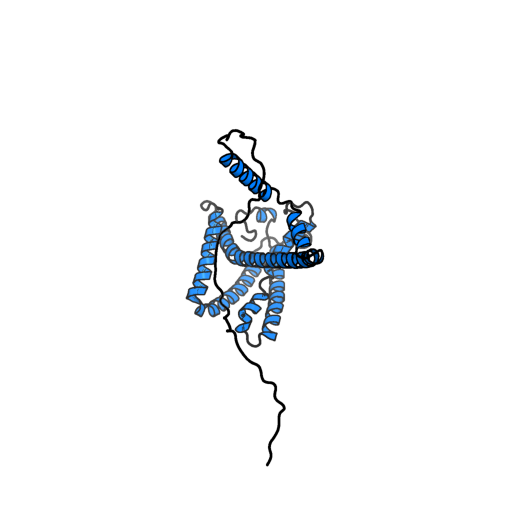0 93.06 116 PRO A O 1
ATOM 841 N N . GLY A 1 117 ? 5.350 11.481 -1.549 1.00 93.94 117 GLY A N 1
ATOM 842 C CA . GLY A 1 117 ? 6.630 12.200 -1.526 1.00 93.94 117 GLY A CA 1
ATOM 843 C C . GLY A 1 117 ? 7.618 11.680 -2.568 1.00 93.94 117 GLY A C 1
ATOM 844 O O . GLY A 1 117 ? 8.239 12.458 -3.292 1.00 93.94 117 GLY A O 1
ATOM 845 N N . THR A 1 118 ? 7.716 10.358 -2.699 1.00 92.94 118 THR A N 1
ATOM 846 C CA . THR A 1 118 ? 8.587 9.712 -3.690 1.00 92.94 118 THR A CA 1
ATOM 847 C C . THR A 1 118 ? 7.982 9.698 -5.097 1.00 92.94 118 THR A C 1
ATOM 849 O O . THR A 1 118 ? 8.726 9.820 -6.065 1.00 92.94 118 THR A O 1
ATOM 852 N N . GLN A 1 119 ? 6.654 9.680 -5.247 1.00 93.31 119 GLN A N 1
ATOM 853 C CA . GLN A 1 119 ? 5.991 9.887 -6.542 1.00 93.31 119 GLN A CA 1
ATOM 854 C C . GLN A 1 119 ? 6.191 11.313 -7.075 1.00 93.31 119 GLN A C 1
ATOM 856 O O . GLN A 1 119 ? 6.453 11.482 -8.263 1.00 93.31 119 GLN A O 1
ATOM 861 N N . ILE A 1 120 ? 6.149 12.342 -6.216 1.00 93.56 120 ILE A N 1
ATOM 862 C CA . ILE A 1 120 ? 6.513 13.718 -6.600 1.00 93.56 120 ILE A CA 1
ATOM 863 C C . ILE A 1 120 ? 7.973 13.772 -7.070 1.00 93.56 120 ILE A C 1
ATOM 865 O O . ILE A 1 120 ? 8.258 14.394 -8.090 1.00 93.56 120 ILE A O 1
ATOM 869 N N . GLN A 1 121 ? 8.892 13.076 -6.390 1.00 92.75 121 GLN A N 1
ATOM 870 C CA . GLN A 1 121 ? 10.280 12.948 -6.848 1.00 92.75 121 GLN A CA 1
ATOM 871 C C . GLN A 1 121 ? 10.381 12.243 -8.213 1.00 92.75 121 GLN A C 1
ATOM 873 O O . GLN A 1 121 ? 11.100 12.726 -9.084 1.00 92.75 121 GLN A O 1
ATOM 878 N N . GLY A 1 122 ? 9.626 11.163 -8.439 1.00 91.94 122 GLY A N 1
ATOM 879 C CA . GLY A 1 122 ? 9.537 10.489 -9.740 1.00 91.94 122 GLY A CA 1
ATOM 880 C C . GLY A 1 122 ? 9.043 11.417 -10.858 1.00 91.94 122 GLY A C 1
ATOM 881 O O . GLY A 1 122 ? 9.630 11.452 -11.938 1.00 91.94 122 GLY A O 1
ATOM 882 N N . LEU A 1 123 ? 8.034 12.248 -10.578 1.00 92.50 123 LEU A N 1
ATOM 883 C CA . LEU A 1 123 ? 7.541 13.268 -11.511 1.00 92.50 123 LEU A CA 1
ATOM 884 C C . LEU A 1 123 ? 8.574 14.373 -11.788 1.00 92.50 123 LEU A C 1
ATOM 886 O O . LEU A 1 123 ? 8.640 14.854 -12.919 1.00 92.50 123 LEU A O 1
ATOM 890 N N . LEU A 1 124 ? 9.394 14.769 -10.808 1.00 92.69 124 LEU A N 1
ATOM 891 C CA . LEU A 1 124 ? 10.492 15.720 -11.032 1.00 92.69 124 LEU A CA 1
ATOM 892 C C . LEU A 1 124 ? 11.554 15.140 -11.974 1.00 92.69 124 LEU A C 1
ATOM 894 O O . LEU A 1 124 ? 11.969 15.831 -12.900 1.00 92.69 124 LEU A O 1
ATOM 898 N N . ILE A 1 125 ? 11.933 13.870 -11.790 1.00 92.19 125 ILE A N 1
ATOM 899 C CA . ILE A 1 125 ? 12.866 13.154 -12.679 1.00 92.19 125 ILE A CA 1
ATOM 900 C C . ILE A 1 125 ? 12.303 13.084 -14.105 1.00 92.19 125 ILE A C 1
ATOM 902 O O . ILE A 1 125 ? 13.020 13.362 -15.062 1.00 92.19 125 ILE A O 1
ATOM 906 N N . PHE A 1 126 ? 11.013 12.766 -14.248 1.00 90.56 126 PHE A N 1
ATOM 907 C CA . PHE A 1 126 ? 10.348 12.665 -15.549 1.00 90.56 126 PHE A CA 1
ATOM 908 C C . PHE A 1 126 ? 10.262 14.011 -16.294 1.00 90.56 126 PHE A C 1
ATOM 910 O O . PHE A 1 126 ? 10.473 14.062 -17.503 1.00 90.56 126 PHE A O 1
ATOM 917 N N . ASN A 1 127 ? 9.954 15.109 -15.593 1.00 92.69 127 ASN A N 1
ATOM 918 C CA . ASN A 1 127 ? 9.767 16.426 -16.219 1.00 92.69 127 ASN A CA 1
ATOM 919 C C . ASN A 1 127 ? 11.074 17.220 -16.406 1.00 92.69 127 ASN A C 1
ATOM 921 O O . ASN A 1 127 ? 11.117 18.112 -17.252 1.00 92.69 127 ASN A O 1
ATOM 925 N N . TYR A 1 128 ? 12.124 16.925 -15.632 1.00 92.31 128 TYR A N 1
ATOM 926 C CA . TYR A 1 128 ? 13.384 17.683 -15.618 1.00 92.31 128 TYR A CA 1
ATOM 927 C C . TYR A 1 128 ? 14.633 16.776 -15.691 1.00 92.31 128 TYR A C 1
ATOM 929 O O . TYR A 1 128 ? 15.513 16.878 -14.830 1.00 92.31 128 TYR A O 1
ATOM 937 N N . PRO A 1 129 ? 14.752 15.901 -16.711 1.00 86.56 129 PRO A N 1
ATOM 938 C CA . PRO A 1 129 ? 15.801 14.879 -16.772 1.00 86.56 129 PRO A CA 1
ATOM 939 C C . PRO A 1 129 ? 17.228 15.452 -16.803 1.00 86.56 129 PRO A C 1
ATOM 941 O O . PRO A 1 129 ? 18.135 14.860 -16.226 1.00 86.56 129 PRO A O 1
ATOM 944 N N . ASP A 1 130 ? 17.427 16.615 -17.432 1.00 87.56 130 ASP A N 1
ATOM 945 C CA . ASP A 1 130 ? 18.756 17.222 -17.611 1.00 87.56 130 ASP A CA 1
ATOM 946 C C . ASP A 1 130 ? 19.213 18.094 -16.427 1.00 87.56 130 ASP A C 1
ATOM 948 O O . ASP A 1 130 ? 20.389 18.451 -16.340 1.00 87.56 130 ASP A O 1
ATOM 952 N N . SER A 1 131 ? 18.299 18.488 -15.531 1.00 88.62 131 SER A N 1
ATOM 953 C CA . 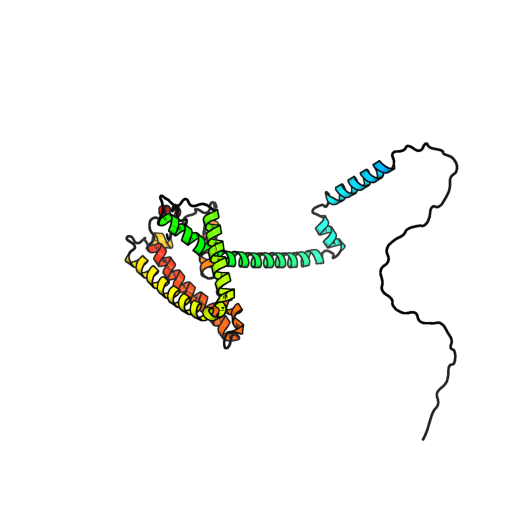SER A 1 131 ? 18.573 19.469 -14.466 1.00 88.62 131 SER A CA 1
ATOM 954 C C . SER A 1 131 ? 18.290 18.976 -13.047 1.00 88.62 131 SER A C 1
ATOM 956 O O . SER A 1 131 ? 18.788 19.583 -12.097 1.00 88.62 131 SER A O 1
ATOM 958 N N . TYR A 1 132 ? 17.538 17.885 -12.872 1.00 88.44 132 TYR A N 1
ATOM 959 C CA . TYR A 1 132 ? 17.221 17.327 -11.559 1.00 88.44 132 TYR A CA 1
ATOM 960 C C . TYR A 1 132 ? 17.976 16.020 -11.279 1.00 88.44 132 TYR A C 1
ATOM 962 O O . TYR A 1 132 ? 17.588 14.937 -11.716 1.00 88.44 132 TYR A O 1
ATOM 970 N N . THR A 1 133 ? 19.033 16.099 -10.469 1.00 88.94 133 THR A N 1
ATOM 971 C CA . THR A 1 133 ? 19.740 14.917 -9.958 1.00 88.94 133 THR A CA 1
ATOM 972 C C . THR A 1 133 ? 19.041 14.359 -8.718 1.00 88.94 133 THR A C 1
ATOM 974 O O . THR A 1 133 ? 18.951 15.015 -7.679 1.00 88.94 133 THR A O 1
ATOM 977 N N . SER A 1 134 ? 18.548 13.125 -8.814 1.00 84.56 134 SER A N 1
ATOM 978 C CA . SER A 1 134 ? 17.828 12.451 -7.731 1.00 84.56 134 SER A CA 1
ATOM 979 C C . SER A 1 134 ? 18.771 11.994 -6.608 1.00 84.56 134 SER A C 1
ATOM 981 O O . SER A 1 134 ? 19.487 11.004 -6.752 1.00 84.56 134 SER A O 1
ATOM 983 N N . GLU A 1 135 ? 18.756 12.687 -5.466 1.00 90.06 135 GLU A N 1
ATOM 984 C CA . GLU A 1 135 ? 19.474 12.271 -4.257 1.00 90.06 135 GLU A CA 1
ATOM 985 C C . GLU A 1 135 ? 18.537 11.662 -3.203 1.00 90.06 135 GLU A C 1
ATOM 987 O O . GLU A 1 135 ? 17.364 12.024 -3.075 1.00 90.06 135 GLU A O 1
ATOM 992 N N . ARG A 1 136 ? 19.071 10.738 -2.392 1.00 87.25 136 ARG A N 1
ATOM 993 C CA . ARG A 1 136 ? 18.290 9.966 -1.402 1.00 87.25 136 ARG A CA 1
ATOM 994 C C . ARG A 1 136 ? 17.612 10.838 -0.341 1.00 87.25 136 ARG A C 1
ATOM 996 O O . ARG A 1 136 ? 16.586 10.439 0.198 1.00 87.25 136 ARG A O 1
ATOM 1003 N N . TRP A 1 137 ? 18.171 1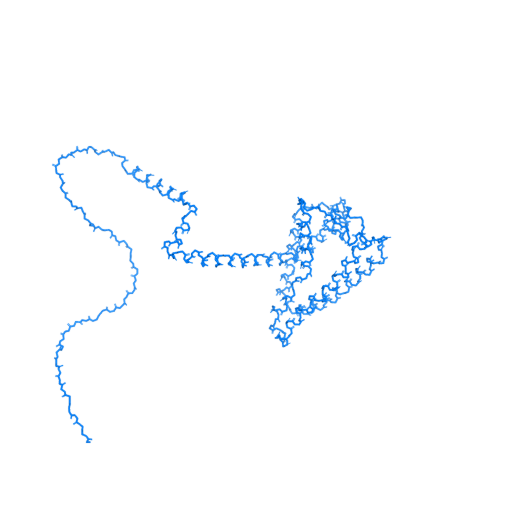2.009 -0.028 1.00 91.50 137 TRP A N 1
ATOM 1004 C CA . TRP A 1 137 ? 17.603 12.921 0.967 1.00 91.50 137 TRP A CA 1
ATOM 1005 C C . TRP A 1 137 ? 16.467 13.794 0.411 1.00 91.50 137 TRP A C 1
ATOM 1007 O O . TRP A 1 137 ? 15.645 14.254 1.202 1.00 91.50 137 TRP A O 1
ATOM 1017 N N . HIS A 1 138 ? 16.357 13.973 -0.915 1.00 93.62 138 HIS A N 1
ATOM 1018 C CA . HIS A 1 138 ? 15.243 14.710 -1.527 1.00 93.62 138 HIS A CA 1
ATOM 1019 C C . HIS A 1 138 ? 13.897 14.057 -1.176 1.00 93.62 138 HIS A C 1
ATOM 1021 O O . HIS A 1 138 ? 12.987 14.736 -0.701 1.00 93.62 138 HIS A O 1
ATOM 1027 N N . GLY A 1 139 ? 13.801 12.730 -1.307 1.00 91.81 139 GLY A N 1
ATOM 1028 C CA . GLY A 1 139 ? 12.604 11.965 -0.947 1.00 91.81 139 GLY A CA 1
ATOM 1029 C C . GLY A 1 139 ? 12.268 12.056 0.539 1.00 91.81 139 GLY A C 1
ATOM 1030 O O . GLY A 1 139 ? 11.107 12.233 0.898 1.00 91.81 139 GLY A O 1
ATOM 1031 N N . THR A 1 140 ? 13.280 12.041 1.412 1.00 93.81 140 THR A N 1
ATOM 1032 C CA . THR A 1 140 ? 13.103 12.250 2.859 1.00 93.81 140 THR A CA 1
ATOM 1033 C C . THR A 1 140 ? 12.578 13.654 3.178 1.00 93.81 140 THR A C 1
ATOM 1035 O O . THR A 1 140 ? 11.721 13.804 4.045 1.00 93.81 140 THR A O 1
ATOM 1038 N N . MET A 1 141 ? 13.037 14.692 2.474 1.00 95.44 141 MET A N 1
ATOM 1039 C CA . MET A 1 141 ? 12.525 16.056 2.659 1.00 95.44 141 MET A CA 1
ATOM 1040 C C . MET A 1 141 ? 11.092 16.212 2.139 1.00 95.44 141 MET A C 1
ATOM 1042 O O . MET A 1 141 ? 10.281 16.856 2.800 1.00 95.44 141 MET A O 1
ATOM 1046 N N . LEU A 1 142 ? 10.749 15.583 1.010 1.00 95.62 142 LEU A N 1
ATOM 1047 C CA . LEU A 1 142 ? 9.378 15.554 0.484 1.00 95.62 142 LEU A CA 1
ATOM 1048 C C . LEU A 1 142 ? 8.427 14.781 1.414 1.00 95.62 142 LEU A C 1
ATOM 1050 O O . LEU A 1 142 ? 7.328 15.257 1.690 1.00 95.62 142 LEU A O 1
ATOM 1054 N N . TYR A 1 143 ? 8.876 13.653 1.975 1.00 95.25 143 TYR A N 1
ATOM 1055 C CA . TYR A 1 143 ? 8.181 12.924 3.042 1.00 95.25 143 TYR A CA 1
ATOM 1056 C C . TYR A 1 143 ? 7.868 13.839 4.236 1.00 95.25 143 TYR A C 1
ATOM 1058 O O . TYR A 1 143 ? 6.714 13.932 4.657 1.00 95.25 143 TYR A O 1
ATOM 1066 N N . TRP A 1 144 ? 8.871 14.560 4.758 1.00 95.81 144 TRP A N 1
ATOM 1067 C CA . TRP A 1 144 ? 8.678 15.465 5.896 1.00 95.81 144 TRP A CA 1
ATOM 1068 C C . TRP A 1 144 ? 7.770 16.644 5.550 1.00 95.81 144 TRP A C 1
ATOM 1070 O O . TRP A 1 144 ? 6.942 17.019 6.374 1.00 95.81 144 TRP A O 1
ATOM 1080 N N . ALA A 1 145 ? 7.869 17.200 4.340 1.00 96.38 145 ALA A N 1
ATOM 1081 C CA . ALA A 1 145 ? 6.990 18.273 3.884 1.00 96.38 145 ALA A CA 1
ATOM 1082 C C . ALA A 1 145 ? 5.518 17.829 3.850 1.00 96.38 145 ALA A C 1
ATOM 1084 O O . ALA A 1 145 ? 4.654 18.540 4.364 1.00 96.38 145 ALA A O 1
ATOM 1085 N N . ILE A 1 146 ? 5.235 16.635 3.316 1.00 95.75 146 ILE A N 1
ATOM 1086 C CA . ILE A 1 146 ? 3.879 16.072 3.285 1.00 95.75 146 ILE A CA 1
ATOM 1087 C C . ILE A 1 146 ? 3.388 15.795 4.705 1.00 95.75 146 ILE A C 1
ATOM 1089 O O . ILE A 1 146 ? 2.326 16.290 5.075 1.00 95.75 146 ILE A O 1
ATOM 1093 N N . LEU A 1 147 ? 4.180 15.100 5.525 1.00 95.06 147 LEU A N 1
ATOM 1094 C CA . LEU A 1 147 ? 3.826 14.770 6.907 1.00 95.06 147 LEU A CA 1
ATOM 1095 C C . LEU A 1 147 ? 3.530 16.024 7.749 1.00 95.06 147 LEU A C 1
ATOM 1097 O O . LEU A 1 147 ? 2.522 16.070 8.454 1.00 95.06 147 LEU A O 1
ATOM 1101 N N . LEU A 1 148 ? 4.366 17.062 7.638 1.00 95.75 148 LEU A N 1
ATOM 1102 C CA . LEU A 1 148 ? 4.138 18.347 8.299 1.00 95.75 148 LEU A CA 1
ATOM 1103 C C . LEU A 1 148 ? 2.890 19.047 7.752 1.00 95.75 148 LEU A C 1
ATOM 1105 O O . LEU A 1 148 ? 2.099 19.550 8.543 1.00 95.75 148 LEU A O 1
ATOM 1109 N N . SER A 1 149 ? 2.659 19.048 6.435 1.00 93.12 149 SER A N 1
ATOM 1110 C CA . SER A 1 149 ? 1.448 19.650 5.859 1.00 93.12 149 SER A CA 1
ATOM 1111 C C . SER A 1 149 ? 0.165 18.969 6.359 1.00 93.12 149 SER A C 1
ATOM 1113 O O . SER A 1 149 ? -0.778 19.656 6.750 1.00 93.12 149 SER A O 1
ATOM 1115 N N . SER A 1 150 ? 0.156 17.634 6.452 1.00 91.62 150 SER A N 1
ATOM 1116 C CA . SER A 1 150 ? -0.952 16.859 7.016 1.00 91.62 150 SER A CA 1
ATOM 1117 C C . SER A 1 150 ? -1.159 17.177 8.498 1.00 91.62 150 SER A C 1
ATOM 1119 O O . SER A 1 150 ? -2.283 17.453 8.909 1.00 91.62 150 SER A O 1
ATOM 1121 N N . ALA A 1 151 ? -0.083 17.226 9.293 1.00 92.62 151 ALA A N 1
ATOM 1122 C CA . ALA A 1 151 ? -0.156 17.591 10.707 1.00 92.62 151 ALA A CA 1
ATOM 1123 C C . ALA A 1 151 ? -0.711 19.013 10.915 1.00 92.62 151 ALA A C 1
ATOM 1125 O O . ALA A 1 151 ? -1.581 19.213 11.761 1.00 92.62 151 ALA A O 1
ATOM 1126 N N . LEU A 1 152 ? -0.273 19.992 10.115 1.00 93.38 152 LEU A N 1
ATOM 1127 C CA . LEU A 1 152 ? -0.782 21.367 10.162 1.00 93.38 152 LEU A CA 1
ATOM 1128 C C . LEU A 1 152 ? -2.280 21.437 9.825 1.00 93.38 152 LEU A C 1
ATOM 1130 O O . LEU A 1 152 ? -3.020 22.145 10.508 1.00 93.38 152 LEU A O 1
ATOM 1134 N N . ILE A 1 153 ? -2.747 20.687 8.820 1.00 89.94 153 ILE A N 1
ATOM 1135 C CA . ILE A 1 153 ? -4.175 20.612 8.471 1.00 89.94 153 ILE A CA 1
ATOM 1136 C C . ILE A 1 153 ? -4.983 20.007 9.627 1.00 89.94 153 ILE A C 1
ATOM 1138 O O . ILE A 1 153 ? -6.003 20.578 10.009 1.00 89.94 153 ILE A O 1
ATOM 1142 N N . CYS A 1 154 ? -4.519 18.911 10.233 1.00 89.56 154 CYS A N 1
ATOM 1143 C CA . CYS A 1 154 ? -5.208 18.286 11.366 1.00 89.56 154 CYS A CA 1
ATOM 1144 C C . CYS A 1 154 ? -5.257 19.191 12.611 1.00 89.56 154 CYS A C 1
ATOM 1146 O O . CYS A 1 154 ? -6.284 19.240 13.284 1.00 89.56 154 CYS A O 1
ATOM 1148 N N . ILE A 1 155 ? -4.180 19.930 12.905 1.00 92.69 155 ILE A N 1
ATOM 1149 C CA . ILE A 1 155 ? -4.088 20.814 14.081 1.00 92.69 155 ILE A CA 1
ATOM 1150 C C . ILE A 1 155 ? -4.912 22.098 13.896 1.00 92.69 155 ILE A C 1
ATOM 1152 O O . ILE A 1 155 ? -5.652 22.487 14.797 1.00 92.69 155 ILE A O 1
ATOM 1156 N N . PHE A 1 156 ? -4.784 22.775 12.750 1.00 92.44 156 PHE A N 1
ATOM 1157 C CA . PHE A 1 156 ? -5.342 24.120 12.550 1.00 92.44 156 PHE A CA 1
ATOM 1158 C C . PHE A 1 156 ? -6.653 24.154 11.753 1.00 92.44 156 PHE A C 1
ATOM 1160 O O . PHE A 1 156 ? -7.353 25.165 11.781 1.00 92.44 156 PHE A O 1
ATOM 1167 N N . CYS A 1 157 ? -6.997 23.081 11.033 1.00 87.62 157 CYS A N 1
ATOM 1168 C CA . CYS A 1 157 ? -8.077 23.070 10.039 1.00 87.62 157 CYS A CA 1
ATOM 1169 C C . CYS A 1 157 ? -9.108 21.942 10.258 1.00 87.62 157 CYS A C 1
ATOM 1171 O O . CYS A 1 157 ? -9.857 21.594 9.343 1.00 87.62 157 CYS A O 1
ATOM 1173 N N . SER A 1 158 ? -9.198 21.395 11.476 1.00 85.38 158 SER A N 1
ATOM 1174 C CA . SER A 1 158 ? -10.136 20.322 11.856 1.00 85.38 158 SER A CA 1
ATOM 1175 C C . SER A 1 158 ? -11.596 20.612 11.467 1.00 85.38 158 SER A C 1
ATOM 1177 O O . SER A 1 158 ? -12.295 19.736 10.962 1.00 85.38 158 SER A O 1
ATOM 1179 N N . ASN A 1 159 ? -12.037 21.869 11.579 1.00 85.12 159 ASN A N 1
ATOM 1180 C CA . ASN A 1 159 ? -13.378 22.314 11.172 1.00 85.12 159 ASN A CA 1
ATOM 1181 C C . ASN A 1 159 ? -13.686 22.115 9.671 1.00 85.12 159 ASN A C 1
ATOM 1183 O O . ASN A 1 159 ? -14.855 22.055 9.287 1.00 85.12 159 ASN A O 1
ATOM 1187 N N . VAL A 1 160 ? -12.660 22.024 8.818 1.00 86.19 160 VAL A N 1
ATOM 1188 C CA . VAL A 1 160 ? -12.778 21.846 7.358 1.00 86.19 160 VAL A CA 1
ATOM 1189 C C . VAL A 1 160 ? -12.552 20.384 6.947 1.00 86.19 160 VAL A C 1
ATOM 1191 O O . VAL A 1 160 ? -12.851 20.019 5.810 1.00 86.19 160 VAL A O 1
ATOM 1194 N N . LEU A 1 161 ? -12.105 19.513 7.861 1.00 86.56 161 LEU A N 1
ATOM 1195 C CA . LEU A 1 161 ? -11.757 18.116 7.573 1.00 86.56 161 LEU A CA 1
ATOM 1196 C C . LEU A 1 161 ? -12.905 17.355 6.884 1.00 86.56 161 LEU A C 1
ATOM 1198 O O . LEU A 1 161 ? -12.718 16.815 5.799 1.00 86.56 161 LEU A O 1
ATOM 1202 N N . ARG A 1 162 ? -14.133 17.473 7.404 1.00 85.81 162 ARG A N 1
ATOM 1203 C CA . ARG A 1 162 ? -15.355 16.884 6.816 1.00 85.81 162 ARG A CA 1
ATOM 1204 C C . ARG A 1 162 ? -15.703 17.392 5.405 1.00 85.81 162 ARG A C 1
ATOM 1206 O O . ARG A 1 162 ? -16.474 16.752 4.686 1.00 85.81 162 ARG A O 1
ATOM 1213 N N . LEU A 1 163 ? -15.193 18.555 4.994 1.00 89.50 163 LEU A N 1
ATOM 1214 C CA . LEU A 1 163 ? -15.295 19.032 3.610 1.00 89.50 163 LEU A CA 1
ATOM 1215 C C . LEU A 1 163 ? -14.161 18.455 2.752 1.00 89.50 163 LEU A C 1
ATOM 1217 O O . LEU A 1 163 ? -14.423 17.998 1.640 1.00 89.50 163 LEU A O 1
ATOM 1221 N N . LEU A 1 164 ? -12.932 18.425 3.277 1.00 90.38 164 LEU A N 1
ATOM 1222 C CA . LEU A 1 164 ? -11.776 17.821 2.608 1.00 90.38 164 LEU A CA 1
ATOM 1223 C C . LEU A 1 164 ? -11.989 16.330 2.330 1.00 90.38 164 LEU A C 1
ATOM 1225 O O . LEU A 1 164 ? -11.678 15.887 1.232 1.00 90.38 164 LEU A O 1
ATOM 1229 N N . GLU A 1 165 ? -12.578 15.573 3.254 1.00 89.06 165 GLU A N 1
ATOM 1230 C CA . GLU A 1 165 ? -12.938 14.159 3.071 1.00 89.06 165 GLU A CA 1
ATOM 1231 C C . GLU A 1 165 ? -13.901 13.960 1.896 1.00 89.06 165 GLU A C 1
ATOM 1233 O O . GLU A 1 165 ? -13.662 13.127 1.022 1.00 89.06 165 GLU A O 1
ATOM 1238 N N . LYS A 1 166 ? -14.966 14.771 1.821 1.00 90.88 166 LYS A N 1
ATOM 1239 C CA . LYS A 1 166 ? -15.957 14.709 0.733 1.00 90.88 166 LYS A CA 1
ATOM 1240 C C . LYS A 1 166 ? -15.344 15.066 -0.619 1.00 90.88 166 LYS A C 1
ATOM 1242 O O . LYS A 1 166 ? -15.610 14.382 -1.606 1.00 90.88 166 LYS A O 1
ATOM 1247 N N . ILE A 1 167 ? -14.514 16.111 -0.662 1.00 95.12 167 ILE A N 1
ATOM 1248 C CA . ILE A 1 167 ? -13.786 16.513 -1.873 1.00 95.12 167 ILE A CA 1
ATOM 1249 C C . ILE A 1 167 ? -12.798 15.415 -2.282 1.00 95.12 167 ILE A C 1
ATOM 1251 O O . ILE A 1 167 ? -12.780 15.018 -3.443 1.00 95.12 167 ILE A O 1
ATOM 1255 N N . THR A 1 168 ? -12.026 14.879 -1.337 1.00 92.56 168 THR A N 1
ATOM 1256 C CA . THR A 1 168 ? -11.031 13.827 -1.586 1.00 92.56 168 THR A CA 1
ATOM 1257 C C . THR A 1 168 ? -11.693 12.549 -2.086 1.00 92.56 168 THR A C 1
ATOM 1259 O O . THR A 1 168 ? -11.201 11.965 -3.042 1.00 92.56 168 THR A O 1
ATOM 1262 N N . MET A 1 169 ? -12.842 12.148 -1.531 1.00 93.50 169 MET A N 1
ATOM 1263 C CA . MET A 1 169 ? -13.605 10.996 -2.023 1.00 93.50 169 MET A CA 1
ATOM 1264 C C . MET A 1 169 ? -14.094 11.220 -3.463 1.00 93.50 169 MET A C 1
ATOM 1266 O O . MET A 1 169 ? -13.864 10.376 -4.331 1.00 93.50 169 MET A O 1
ATOM 1270 N N . ALA A 1 170 ? -14.694 12.382 -3.748 1.00 95.44 170 ALA A N 1
ATOM 1271 C CA . ALA A 1 170 ? -15.161 12.723 -5.092 1.00 95.44 170 ALA A CA 1
ATOM 1272 C C . ALA A 1 170 ? -14.012 12.755 -6.119 1.00 95.44 170 ALA A C 1
ATOM 1274 O O . ALA A 1 170 ? -14.144 12.204 -7.213 1.00 95.44 170 ALA A O 1
ATOM 1275 N N . LEU A 1 171 ? -12.866 13.339 -5.751 1.00 96.06 171 LEU A N 1
ATOM 1276 C CA . LEU A 1 171 ? -11.651 13.337 -6.568 1.00 96.06 171 LEU A CA 1
ATOM 1277 C C . LEU A 1 171 ? -11.070 11.930 -6.730 1.00 96.06 171 LEU A C 1
ATOM 1279 O O . LEU A 1 171 ? -10.652 11.587 -7.827 1.00 96.06 171 LEU A O 1
ATOM 1283 N N . HIS A 1 172 ? -11.071 11.097 -5.689 1.00 93.38 172 HIS A N 1
ATOM 1284 C CA . HIS A 1 172 ? -10.549 9.731 -5.742 1.00 93.38 172 HIS A CA 1
ATOM 1285 C C . HIS A 1 172 ? -11.334 8.870 -6.742 1.00 93.38 172 HIS A C 1
ATOM 1287 O O . HIS A 1 172 ? -10.738 8.253 -7.624 1.00 93.38 172 HIS A O 1
ATOM 1293 N N . VAL A 1 173 ? -12.671 8.891 -6.677 1.00 94.69 173 VAL A N 1
ATOM 1294 C CA . VAL A 1 173 ? -13.527 8.184 -7.649 1.00 94.69 173 VAL A CA 1
ATOM 1295 C C . VAL A 1 173 ? -13.404 8.797 -9.049 1.00 94.69 173 VAL A C 1
ATOM 1297 O O . VAL A 1 173 ? -13.335 8.063 -10.037 1.00 94.69 173 VAL A O 1
ATOM 1300 N N . GLY A 1 174 ? -13.328 10.128 -9.150 1.00 96.12 174 GLY A N 1
ATOM 1301 C CA . GLY A 1 174 ? -13.135 10.833 -10.418 1.00 96.12 174 GLY A CA 1
ATOM 1302 C C . GLY A 1 174 ? -11.823 10.454 -11.110 1.00 96.12 174 GLY A C 1
ATOM 1303 O O . GLY A 1 174 ? -11.839 10.001 -12.252 1.00 96.12 174 GLY A O 1
ATOM 1304 N N . PHE A 1 175 ? -10.691 10.574 -10.413 1.00 95.06 175 PHE A N 1
ATOM 1305 C CA . PHE A 1 175 ? -9.373 10.219 -10.940 1.00 95.06 175 PHE A CA 1
ATOM 1306 C C . PHE A 1 175 ? -9.231 8.720 -11.211 1.00 95.06 175 PHE A C 1
ATOM 1308 O O . PHE A 1 175 ? -8.638 8.368 -12.225 1.00 95.06 175 PHE A O 1
ATOM 1315 N N . TYR A 1 176 ? -9.829 7.842 -10.395 1.00 95.12 176 TYR A N 1
ATOM 1316 C CA . TYR A 1 176 ? -9.899 6.408 -10.697 1.00 95.12 176 TYR A CA 1
ATOM 1317 C C . TYR A 1 176 ? -10.518 6.155 -12.081 1.00 95.12 176 TYR A C 1
ATOM 1319 O O . TYR A 1 176 ? -9.927 5.455 -12.903 1.00 95.12 176 TYR A O 1
ATOM 1327 N N . LEU A 1 177 ? -11.677 6.762 -12.368 1.00 95.62 177 LEU A N 1
ATOM 1328 C CA . LEU A 1 177 ? -12.342 6.616 -13.666 1.00 95.62 177 LEU A CA 1
ATOM 1329 C C . LEU A 1 177 ? -11.531 7.254 -14.800 1.00 95.62 177 LEU A C 1
ATOM 1331 O O . LEU A 1 177 ? -11.369 6.635 -15.849 1.00 95.62 177 LEU A O 1
ATOM 1335 N N . ILE A 1 178 ? -10.995 8.460 -14.589 1.00 95.56 178 ILE A N 1
ATOM 1336 C CA . ILE A 1 178 ? -10.190 9.182 -15.585 1.00 95.56 178 ILE A CA 1
ATOM 1337 C C . ILE A 1 178 ? -8.948 8.371 -15.973 1.00 95.56 178 ILE A C 1
ATOM 1339 O O . ILE A 1 178 ? -8.738 8.122 -17.157 1.00 95.56 178 ILE A O 1
ATOM 1343 N N . ILE A 1 179 ? -8.154 7.911 -15.000 1.00 93.19 179 ILE A N 1
ATOM 1344 C CA . ILE A 1 179 ? -6.921 7.151 -15.252 1.00 93.19 179 ILE A CA 1
ATOM 1345 C C . ILE A 1 179 ? -7.250 5.813 -15.923 1.00 93.19 179 ILE A C 1
ATOM 1347 O O . ILE A 1 179 ? -6.605 5.455 -16.906 1.00 93.19 179 ILE A O 1
ATOM 1351 N N . LEU A 1 180 ? -8.278 5.096 -15.454 1.00 94.00 180 LEU A N 1
ATOM 1352 C CA . LEU A 1 180 ? -8.678 3.810 -16.031 1.00 94.00 180 LEU A CA 1
ATOM 1353 C C . LEU A 1 180 ? -9.137 3.952 -17.493 1.00 94.00 180 LEU A C 1
ATOM 1355 O O . LEU A 1 180 ? -8.742 3.145 -18.336 1.00 94.00 180 LEU A O 1
ATOM 1359 N N . ILE A 1 181 ? -9.920 4.988 -17.816 1.00 94.25 181 ILE A N 1
ATOM 1360 C CA . ILE A 1 181 ? -10.376 5.263 -19.188 1.00 94.25 181 ILE A CA 1
ATOM 1361 C C . ILE A 1 181 ? -9.206 5.705 -20.076 1.00 94.25 181 ILE A C 1
ATOM 1363 O O . ILE A 1 181 ? -9.043 5.161 -21.168 1.00 94.25 181 ILE A O 1
ATOM 1367 N N . ILE A 1 182 ? -8.375 6.651 -19.619 1.00 93.56 182 ILE A N 1
ATOM 1368 C CA . ILE A 1 182 ? -7.210 7.132 -20.378 1.00 93.56 182 ILE A CA 1
ATOM 1369 C C . ILE A 1 182 ? -6.269 5.967 -20.689 1.00 93.56 182 ILE A C 1
ATOM 1371 O O . ILE A 1 182 ? -5.914 5.774 -21.846 1.00 93.56 182 ILE A O 1
ATOM 1375 N N . MET A 1 183 ? -5.930 5.143 -19.698 1.00 90.44 183 MET A N 1
ATOM 1376 C CA . MET A 1 183 ? -5.054 3.985 -19.883 1.00 90.44 183 MET A CA 1
ATOM 1377 C C . MET A 1 183 ? -5.635 2.977 -20.888 1.00 90.44 183 MET A C 1
ATOM 1379 O O . MET A 1 183 ? -4.930 2.538 -21.795 1.00 90.44 183 MET A O 1
ATOM 1383 N N . ALA A 1 184 ? -6.931 2.659 -20.792 1.00 90.38 184 ALA A N 1
ATOM 1384 C CA . ALA A 1 184 ? -7.587 1.722 -21.705 1.00 90.38 184 ALA A CA 1
ATOM 1385 C C . ALA A 1 184 ? -7.665 2.227 -23.162 1.00 90.38 184 ALA A C 1
ATOM 1387 O O . ALA A 1 184 ? -7.549 1.426 -24.097 1.00 90.38 184 ALA A O 1
ATOM 1388 N N . VAL A 1 185 ? -7.862 3.536 -23.363 1.00 91.75 185 VAL A N 1
ATOM 1389 C CA . VAL A 1 185 ? -8.060 4.161 -24.684 1.00 91.75 185 VAL A CA 1
ATOM 1390 C C . VAL A 1 185 ? -6.742 4.574 -25.344 1.00 91.75 185 VAL A C 1
ATOM 1392 O O . VAL A 1 185 ? -6.571 4.338 -26.536 1.00 91.75 185 VAL A O 1
ATOM 1395 N N . VAL A 1 186 ? -5.821 5.180 -24.591 1.00 90.19 186 VAL A N 1
ATOM 1396 C CA . VAL A 1 186 ? -4.589 5.799 -25.116 1.00 90.19 186 VAL A CA 1
ATOM 1397 C C . VAL A 1 186 ? -3.433 4.800 -25.228 1.00 90.19 186 VAL A C 1
ATOM 1399 O O . VAL A 1 186 ? -2.520 5.031 -26.018 1.00 90.19 186 VAL A O 1
ATOM 1402 N N . SER A 1 187 ? -3.461 3.679 -24.493 1.00 86.00 187 SER A N 1
ATOM 1403 C CA . SER A 1 187 ? -2.391 2.676 -24.576 1.00 86.00 187 SER A CA 1
ATOM 1404 C C . SER A 1 187 ? -2.234 2.134 -26.013 1.00 86.00 187 SER A C 1
ATOM 1406 O O . SER A 1 187 ? -3.197 1.572 -26.558 1.00 86.00 187 SER A O 1
ATOM 1408 N N . PRO A 1 188 ? -1.039 2.286 -26.629 1.00 80.62 188 PRO A N 1
ATOM 1409 C CA . PRO A 1 188 ? -0.814 2.014 -28.050 1.00 80.62 188 PRO A CA 1
ATOM 1410 C C . PRO A 1 188 ? -0.800 0.518 -28.382 1.00 80.62 188 PRO A C 1
ATOM 1412 O O . PRO A 1 188 ? -1.052 0.129 -29.520 1.00 80.62 188 PRO A O 1
ATOM 1415 N N . THR A 1 189 ? -0.514 -0.329 -27.394 1.00 82.06 189 THR A N 1
ATOM 1416 C CA . THR A 1 189 ? -0.378 -1.780 -27.535 1.00 82.06 189 THR A CA 1
ATOM 1417 C C . THR A 1 189 ? -1.002 -2.460 -26.332 1.00 82.06 189 THR A C 1
ATOM 1419 O O . THR A 1 189 ? -0.746 -2.058 -25.201 1.00 82.06 189 THR A O 1
ATOM 1422 N N . LYS A 1 190 ? -1.792 -3.511 -26.565 1.00 88.06 190 LYS A N 1
ATOM 1423 C CA . LYS A 1 190 ? -2.377 -4.319 -25.491 1.00 88.06 190 LYS A CA 1
ATOM 1424 C C . LYS A 1 190 ? -1.705 -5.687 -25.438 1.00 88.06 190 LYS A C 1
ATOM 1426 O O . LYS A 1 190 ? -1.581 -6.347 -26.469 1.00 88.06 190 LYS A O 1
ATOM 1431 N N . HIS A 1 191 ? -1.278 -6.094 -24.246 1.00 90.81 191 HIS A N 1
ATOM 1432 C CA . HIS A 1 191 ? -0.626 -7.383 -24.012 1.00 90.81 191 HIS A CA 1
ATOM 1433 C C . HIS A 1 191 ? -1.574 -8.568 -24.228 1.00 90.81 191 HIS A C 1
ATOM 1435 O O . HIS A 1 191 ? -2.799 -8.435 -24.229 1.00 90.81 191 HIS A O 1
ATOM 1441 N N . SER A 1 192 ? -1.008 -9.762 -24.415 1.00 93.00 192 SER A N 1
ATOM 1442 C CA . SER A 1 192 ? -1.804 -10.987 -24.549 1.00 93.00 192 SER A CA 1
ATOM 1443 C C . SER A 1 192 ? -2.313 -11.487 -23.191 1.00 93.00 192 SER A C 1
ATOM 1445 O O . SER A 1 192 ? -1.681 -11.274 -22.158 1.00 93.00 192 SER A O 1
ATOM 1447 N N . ALA A 1 193 ? -3.415 -12.243 -23.180 1.00 91.69 193 ALA A N 1
ATOM 1448 C CA . ALA A 1 193 ? -3.898 -12.884 -21.953 1.00 91.69 193 ALA A CA 1
ATOM 1449 C C . ALA A 1 193 ? -2.867 -13.862 -21.345 1.00 91.69 193 ALA A C 1
ATOM 1451 O O . ALA A 1 193 ? -2.811 -14.014 -20.129 1.00 91.69 193 ALA A O 1
ATOM 1452 N N . SER A 1 194 ? -2.008 -14.478 -22.170 1.00 91.44 194 SER A N 1
ATOM 1453 C CA . SER A 1 194 ? -0.912 -15.325 -21.680 1.00 91.44 194 SER A CA 1
ATOM 1454 C C . SER A 1 194 ? 0.135 -14.524 -20.904 1.00 91.44 194 SER A C 1
ATOM 1456 O O . SER A 1 194 ? 0.671 -15.037 -19.930 1.00 91.44 194 SER A O 1
ATOM 1458 N N . PHE A 1 195 ? 0.405 -13.277 -21.301 1.00 89.44 195 PHE A N 1
ATOM 1459 C CA . PHE A 1 195 ? 1.296 -12.396 -20.547 1.00 89.44 195 PHE A CA 1
ATOM 1460 C C . PHE A 1 195 ? 0.687 -12.057 -19.181 1.00 89.44 195 PHE A C 1
ATOM 1462 O O . PHE A 1 195 ? 1.304 -12.292 -18.149 1.00 89.44 195 PHE A O 1
ATOM 1469 N N . VAL A 1 196 ? -0.571 -11.606 -19.164 1.00 91.50 196 VAL A N 1
ATOM 1470 C CA . VAL A 1 196 ? -1.248 -11.152 -17.935 1.00 91.50 196 VAL A CA 1
ATOM 1471 C C . VAL A 1 196 ? -1.465 -12.271 -16.905 1.00 91.50 196 VAL A C 1
ATOM 1473 O O . VAL A 1 196 ? -1.399 -12.003 -15.708 1.00 91.50 196 VAL A O 1
ATOM 1476 N N . PHE A 1 197 ? -1.733 -13.508 -17.340 1.00 92.19 197 PHE A N 1
ATOM 1477 C CA . PHE A 1 197 ? -2.123 -14.604 -16.438 1.00 92.19 197 PHE A CA 1
ATOM 1478 C C . PHE A 1 197 ? -1.099 -15.739 -16.284 1.00 92.19 197 PHE A C 1
ATOM 1480 O O . PHE A 1 197 ? -1.265 -16.554 -15.378 1.00 92.19 197 PHE A O 1
ATOM 1487 N N . ALA A 1 198 ? -0.078 -15.832 -17.145 1.00 90.12 198 ALA A N 1
ATOM 1488 C CA . ALA A 1 198 ? 0.884 -16.942 -17.124 1.00 90.12 198 ALA A CA 1
ATOM 1489 C C . ALA A 1 198 ? 2.364 -16.520 -17.152 1.00 90.12 198 ALA A C 1
ATOM 1491 O O . ALA A 1 198 ? 3.223 -17.365 -16.899 1.00 90.12 198 ALA A O 1
ATOM 1492 N N . THR A 1 199 ? 2.699 -15.250 -17.417 1.00 89.50 199 THR A N 1
ATOM 1493 C CA . THR A 1 199 ? 4.083 -14.780 -17.269 1.00 89.50 199 THR A CA 1
ATOM 1494 C C . THR A 1 199 ? 4.425 -14.617 -15.791 1.00 89.50 199 THR A C 1
ATOM 1496 O O . THR A 1 199 ? 3.745 -13.914 -15.048 1.00 89.50 199 THR A O 1
ATOM 1499 N N . PHE A 1 200 ? 5.521 -15.249 -15.378 1.00 87.50 200 PHE A N 1
ATOM 1500 C CA . PHE A 1 200 ? 6.101 -15.114 -14.049 1.00 87.50 200 PHE A CA 1
ATOM 1501 C C . PHE A 1 200 ? 7.575 -14.719 -14.178 1.00 87.50 200 PHE A C 1
ATOM 1503 O O . PHE A 1 200 ? 8.306 -15.317 -14.965 1.00 87.50 200 PHE A O 1
ATOM 1510 N N . GLY A 1 201 ? 8.001 -13.710 -13.417 1.00 86.12 201 GLY A N 1
ATOM 1511 C CA . GLY A 1 201 ? 9.374 -13.209 -13.407 1.00 86.12 201 GLY A CA 1
ATOM 1512 C C . GLY A 1 201 ? 9.921 -13.164 -11.985 1.00 86.12 201 GLY A C 1
ATOM 1513 O O . GLY A 1 201 ? 9.350 -12.502 -11.119 1.00 86.12 201 GLY A O 1
ATOM 1514 N N . ASN A 1 202 ? 11.036 -13.852 -11.741 1.00 86.81 202 ASN A N 1
ATOM 1515 C CA . ASN A 1 202 ? 11.688 -13.884 -10.436 1.00 86.81 202 ASN A CA 1
ATOM 1516 C C . ASN A 1 202 ? 12.913 -12.960 -10.399 1.00 86.81 202 ASN A C 1
ATOM 1518 O O . ASN A 1 202 ? 14.056 -13.400 -10.489 1.00 86.81 202 ASN A O 1
ATOM 1522 N N . ASN A 1 203 ? 12.652 -11.670 -10.191 1.00 84.38 203 ASN A N 1
ATOM 1523 C CA . ASN A 1 203 ? 13.681 -10.656 -9.937 1.00 84.38 203 ASN A CA 1
ATOM 1524 C C . ASN A 1 203 ? 13.914 -10.426 -8.426 1.00 84.38 203 ASN A C 1
ATOM 1526 O O . ASN A 1 203 ? 14.452 -9.401 -8.019 1.00 84.38 203 ASN A O 1
ATOM 1530 N N . SER A 1 204 ? 13.495 -11.369 -7.569 1.00 84.38 204 SER A N 1
ATOM 1531 C CA . SER A 1 204 ? 13.527 -11.216 -6.103 1.00 84.38 204 SER A CA 1
ATOM 1532 C C . SER A 1 204 ? 14.888 -11.516 -5.458 1.00 84.38 204 SER A C 1
ATOM 1534 O O . SER A 1 204 ? 15.070 -11.279 -4.265 1.00 84.38 204 SER A O 1
ATOM 1536 N N . GLY A 1 205 ? 15.820 -12.104 -6.217 1.00 86.19 205 GLY A N 1
ATOM 1537 C CA . GLY A 1 205 ? 17.086 -12.644 -5.710 1.00 86.19 205 GLY A CA 1
ATOM 1538 C C . GLY A 1 205 ? 16.972 -14.011 -5.016 1.00 86.19 205 GLY A C 1
ATOM 1539 O O . GLY A 1 205 ? 17.995 -14.612 -4.693 1.00 86.19 205 GLY A O 1
ATOM 1540 N N . TRP A 1 206 ? 15.760 -14.539 -4.809 1.00 89.25 206 TRP A N 1
ATOM 1541 C CA . TRP A 1 206 ? 15.544 -15.868 -4.234 1.00 89.25 206 TRP A CA 1
ATOM 1542 C C . TRP A 1 206 ? 15.523 -16.953 -5.309 1.00 89.25 206 TRP A C 1
ATOM 1544 O O . TRP A 1 206 ? 14.813 -16.841 -6.301 1.00 89.25 206 TRP A O 1
ATOM 1554 N N . LEU A 1 207 ? 16.209 -18.072 -5.056 1.00 89.94 207 LEU A N 1
ATOM 1555 C CA . LEU A 1 207 ? 16.225 -19.247 -5.944 1.00 89.94 207 LEU A CA 1
ATOM 1556 C C . LEU A 1 207 ? 14.874 -19.983 -6.054 1.00 89.94 207 LEU A C 1
ATOM 1558 O O . LEU A 1 207 ? 14.765 -20.939 -6.815 1.00 89.94 207 LEU A O 1
ATOM 1562 N N . ASN A 1 208 ? 13.872 -19.607 -5.254 1.00 92.88 208 ASN A N 1
ATOM 1563 C CA . ASN A 1 208 ? 12.578 -20.280 -5.187 1.00 92.88 208 ASN A CA 1
ATOM 1564 C C . ASN A 1 208 ? 11.457 -19.317 -5.595 1.00 92.88 208 ASN A C 1
ATOM 1566 O O . ASN A 1 208 ? 11.153 -18.360 -4.879 1.00 92.88 208 ASN A O 1
ATOM 1570 N N . ASP A 1 209 ? 10.813 -19.631 -6.715 1.00 91.62 209 ASP A N 1
ATOM 1571 C CA . ASP A 1 209 ? 9.722 -18.856 -7.306 1.00 91.62 209 ASP A CA 1
ATOM 1572 C C . ASP A 1 209 ? 8.511 -18.699 -6.374 1.00 91.62 209 ASP A C 1
ATOM 1574 O O . ASP A 1 209 ? 7.855 -17.661 -6.382 1.00 91.62 209 ASP A O 1
ATOM 1578 N N . GLY A 1 210 ? 8.252 -19.668 -5.490 1.00 91.38 210 GLY A N 1
ATOM 1579 C CA . GLY A 1 210 ? 7.210 -19.551 -4.468 1.00 91.38 210 GLY A CA 1
ATOM 1580 C C . GLY A 1 210 ? 7.502 -18.456 -3.436 1.00 91.38 210 GLY A C 1
ATOM 1581 O O . GLY A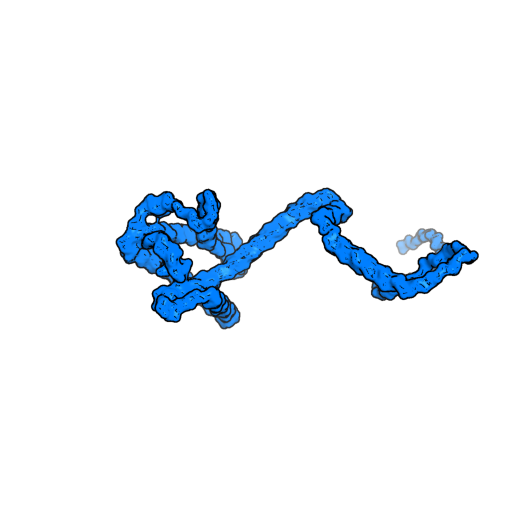 1 210 ? 6.580 -17.782 -2.981 1.00 91.38 210 GLY A O 1
ATOM 1582 N N . ILE A 1 211 ? 8.777 -18.216 -3.102 1.00 92.06 211 ILE A N 1
ATOM 1583 C CA . ILE A 1 211 ? 9.173 -17.109 -2.214 1.00 92.06 211 ILE A CA 1
ATOM 1584 C C . ILE A 1 211 ? 9.009 -15.774 -2.949 1.00 92.06 211 ILE A C 1
ATOM 1586 O O . ILE A 1 211 ? 8.438 -14.836 -2.394 1.00 92.06 211 ILE A O 1
ATOM 1590 N N . ALA A 1 212 ? 9.436 -15.705 -4.212 1.00 91.56 212 ALA A N 1
ATOM 1591 C CA . ALA A 1 212 ? 9.255 -14.527 -5.057 1.00 91.56 212 ALA A CA 1
ATOM 1592 C C . ALA A 1 212 ? 7.768 -14.161 -5.239 1.00 91.56 212 ALA A C 1
ATOM 1594 O O . ALA A 1 212 ? 7.396 -12.992 -5.140 1.00 91.56 212 ALA A O 1
ATOM 1595 N N . TRP A 1 213 ? 6.899 -15.161 -5.411 1.00 90.81 213 TRP A N 1
ATOM 1596 C CA . TRP A 1 213 ? 5.449 -14.982 -5.470 1.00 90.81 213 TRP A CA 1
ATOM 1597 C C . TRP A 1 213 ? 4.870 -14.444 -4.152 1.00 90.81 213 TRP A C 1
ATOM 1599 O O . TRP A 1 213 ? 4.104 -13.481 -4.169 1.00 90.81 213 TRP A O 1
ATOM 1609 N N . CYS A 1 214 ? 5.293 -14.981 -3.001 1.00 92.00 214 CYS A N 1
ATOM 1610 C CA . CYS A 1 214 ? 4.906 -14.456 -1.686 1.00 92.00 214 CYS A CA 1
ATOM 1611 C C . CYS A 1 214 ? 5.357 -13.001 -1.458 1.00 92.00 214 CYS A C 1
ATOM 1613 O O . CYS A 1 214 ? 4.643 -12.243 -0.803 1.00 92.00 214 CYS A O 1
ATOM 1615 N N . ILE A 1 215 ? 6.502 -12.585 -2.013 1.00 90.50 215 ILE A N 1
ATOM 1616 C CA . ILE A 1 215 ? 6.938 -11.179 -1.994 1.00 90.50 215 ILE A CA 1
ATOM 1617 C C . ILE A 1 215 ? 6.002 -10.319 -2.860 1.00 90.50 215 ILE A C 1
ATOM 1619 O O . ILE A 1 215 ? 5.572 -9.256 -2.419 1.00 90.50 215 ILE A O 1
ATOM 1623 N N . GLY A 1 216 ? 5.616 -10.794 -4.049 1.00 88.44 216 GLY A N 1
ATOM 1624 C CA . GLY A 1 216 ? 4.649 -10.111 -4.919 1.00 88.44 216 GLY A CA 1
ATOM 1625 C C . GLY A 1 216 ? 3.259 -9.935 -4.289 1.00 88.44 216 GLY A C 1
ATOM 1626 O O . GLY A 1 216 ? 2.638 -8.883 -4.453 1.00 88.44 216 GLY A O 1
ATOM 1627 N N . LEU A 1 217 ? 2.793 -10.915 -3.503 1.00 90.25 217 LEU A N 1
ATOM 1628 C CA . LEU A 1 217 ? 1.524 -10.825 -2.766 1.00 90.25 217 LEU A CA 1
ATOM 1629 C C . LEU A 1 217 ? 1.470 -9.655 -1.774 1.00 90.25 217 LEU A C 1
ATOM 1631 O O . LEU A 1 217 ? 0.380 -9.145 -1.513 1.00 90.25 217 LEU A O 1
ATOM 1635 N N . LEU A 1 218 ? 2.610 -9.201 -1.238 1.00 88.19 218 LEU A N 1
ATOM 1636 C CA . LEU A 1 218 ? 2.651 -8.097 -0.272 1.00 88.19 218 LEU A CA 1
ATOM 1637 C C . LEU A 1 218 ? 2.024 -6.816 -0.847 1.00 88.19 218 LEU A C 1
ATOM 1639 O O . LEU A 1 218 ? 1.248 -6.149 -0.163 1.00 88.19 218 LEU A O 1
ATOM 1643 N N . SER A 1 219 ? 2.286 -6.525 -2.124 1.00 86.56 219 SER A N 1
ATOM 1644 C CA . SER A 1 219 ? 1.697 -5.390 -2.844 1.00 86.56 219 SER A CA 1
ATOM 1645 C C . SER A 1 219 ? 0.177 -5.515 -2.987 1.00 86.56 219 SER A C 1
ATOM 1647 O O . SER A 1 219 ? -0.535 -4.519 -2.882 1.00 86.56 219 SER A O 1
ATOM 1649 N N . CYS A 1 220 ? -0.344 -6.731 -3.179 1.00 86.94 220 CYS A N 1
ATOM 1650 C CA . CYS A 1 220 ? -1.786 -6.981 -3.241 1.00 86.94 220 CYS A CA 1
ATOM 1651 C C . CYS A 1 220 ? -2.453 -6.796 -1.870 1.00 86.94 220 CYS A C 1
ATOM 1653 O O . CYS A 1 220 ? -3.511 -6.174 -1.784 1.00 86.94 220 CYS A O 1
ATOM 1655 N N . CYS A 1 221 ? -1.823 -7.286 -0.798 1.00 88.00 221 CYS A N 1
ATOM 1656 C CA . CYS A 1 221 ? -2.304 -7.105 0.573 1.00 88.00 221 CYS A CA 1
ATOM 1657 C C . CYS A 1 221 ? -2.325 -5.625 0.987 1.00 88.00 221 CYS A C 1
ATOM 1659 O O . CYS A 1 221 ? -3.275 -5.185 1.631 1.00 88.00 221 CYS A O 1
ATOM 1661 N N . TYR A 1 222 ? -1.314 -4.848 0.583 1.00 86.81 222 TYR A N 1
ATOM 1662 C CA . TYR A 1 222 ? -1.204 -3.423 0.905 1.00 86.81 222 TYR A CA 1
ATOM 1663 C C . TYR A 1 222 ? -2.414 -2.601 0.428 1.00 86.81 222 TYR A C 1
ATOM 1665 O O . TYR A 1 222 ? -2.925 -1.767 1.169 1.00 86.81 222 TYR A O 1
ATOM 1673 N N . VAL A 1 223 ? -2.924 -2.877 -0.778 1.00 85.88 223 VAL A N 1
ATOM 1674 C CA . VAL A 1 223 ? -4.055 -2.142 -1.387 1.00 85.88 223 VAL A CA 1
ATOM 1675 C C . VAL A 1 223 ? -5.403 -2.418 -0.692 1.00 85.88 223 VAL A C 1
ATOM 1677 O O . VAL A 1 223 ? -6.344 -1.645 -0.855 1.00 85.88 223 VAL A O 1
ATOM 1680 N N . LEU A 1 224 ? -5.512 -3.492 0.097 1.00 87.00 224 LEU A N 1
ATOM 1681 C CA . LEU A 1 224 ? -6.744 -3.886 0.802 1.00 87.00 224 LEU A CA 1
ATOM 1682 C C . LEU A 1 224 ? -6.752 -3.512 2.296 1.00 87.00 224 LEU A C 1
ATOM 1684 O O . LEU A 1 224 ? -7.681 -3.877 3.017 1.00 87.00 224 LEU A O 1
ATOM 1688 N N . MET A 1 225 ? -5.721 -2.814 2.770 1.00 88.25 225 MET A N 1
ATOM 1689 C CA . MET A 1 225 ? -5.520 -2.476 4.180 1.00 88.25 225 MET A CA 1
ATOM 1690 C C . MET A 1 225 ? -6.176 -1.132 4.563 1.00 88.25 225 MET A C 1
ATOM 1692 O O . MET A 1 225 ? -6.538 -0.340 3.695 1.00 88.25 225 MET A O 1
ATOM 1696 N N . GLY A 1 226 ? -6.370 -0.879 5.864 1.00 85.25 226 GLY A N 1
ATOM 1697 C CA . GLY A 1 226 ? -7.021 0.338 6.379 1.00 85.25 226 GLY A CA 1
ATOM 1698 C C . GLY A 1 226 ? -8.555 0.277 6.458 1.00 85.25 226 GLY A C 1
ATOM 1699 O O . GLY A 1 226 ? -9.205 1.287 6.731 1.00 85.25 226 GLY A O 1
ATOM 1700 N N . TYR A 1 227 ? -9.164 -0.894 6.230 1.00 89.88 227 TYR A N 1
ATOM 1701 C CA . TYR A 1 227 ? -10.615 -1.100 6.371 1.00 89.88 227 TYR A CA 1
ATOM 1702 C C . TYR A 1 227 ? -11.116 -0.895 7.812 1.00 89.88 227 TYR A C 1
ATOM 1704 O O . TYR A 1 227 ? -12.286 -0.584 8.030 1.00 89.88 227 TYR A O 1
ATOM 1712 N N . ASP A 1 228 ? -10.228 -1.059 8.788 1.00 90.75 228 ASP A N 1
ATOM 1713 C CA . ASP A 1 228 ? -10.416 -0.840 10.218 1.00 90.75 228 ASP A CA 1
ATOM 1714 C C . ASP A 1 228 ? -10.513 0.641 10.609 1.00 90.75 228 ASP A C 1
ATOM 1716 O O . ASP A 1 228 ? -10.907 0.938 11.736 1.00 90.75 228 ASP A O 1
ATOM 1720 N N . GLY A 1 229 ? -10.305 1.572 9.667 1.00 89.31 229 GLY A N 1
ATOM 1721 C CA . GLY A 1 229 ? -10.555 3.007 9.847 1.00 89.31 229 GLY A CA 1
ATOM 1722 C C . GLY A 1 229 ? -11.926 3.337 10.458 1.00 89.31 229 GLY A C 1
ATOM 1723 O O . GLY A 1 229 ? -12.032 4.234 11.292 1.00 89.31 229 GLY A O 1
ATOM 1724 N N . ALA A 1 230 ? -12.964 2.558 10.129 1.00 90.81 230 ALA A N 1
ATOM 1725 C CA . ALA A 1 230 ? -14.304 2.707 10.705 1.00 90.81 230 ALA A CA 1
ATOM 1726 C C . ALA A 1 230 ? -14.365 2.431 12.223 1.00 90.81 230 ALA A C 1
ATOM 1728 O O . ALA A 1 230 ? -15.245 2.947 12.903 1.00 90.81 230 ALA A O 1
ATOM 1729 N N . THR A 1 231 ? -13.438 1.641 12.776 1.00 92.88 231 THR A N 1
ATOM 1730 C CA . THR A 1 231 ? -13.383 1.367 14.223 1.00 92.88 231 THR A CA 1
ATOM 1731 C C . THR A 1 231 ? -12.900 2.586 15.013 1.00 92.88 231 THR A C 1
ATOM 1733 O O . THR A 1 231 ? -13.420 2.854 16.096 1.00 92.88 231 THR A O 1
ATOM 1736 N N . HIS A 1 232 ? -11.981 3.375 14.444 1.00 91.12 232 HIS A N 1
ATOM 1737 C CA . HIS A 1 232 ? -11.433 4.584 15.067 1.00 91.12 232 HIS A CA 1
ATOM 1738 C C . HIS A 1 232 ? -12.438 5.742 15.138 1.00 91.12 232 HIS A C 1
ATOM 1740 O O . HIS A 1 232 ? -12.336 6.565 16.040 1.00 91.12 232 HIS A O 1
ATOM 1746 N N . LEU A 1 233 ? -13.406 5.796 14.216 1.00 88.38 233 LEU A N 1
ATOM 1747 C CA . LEU A 1 233 ? -14.483 6.798 14.189 1.00 88.38 233 LEU A CA 1
ATOM 1748 C C . LEU A 1 233 ? -15.834 6.221 14.656 1.00 88.38 233 LEU A C 1
ATOM 1750 O O . LEU A 1 233 ? -16.884 6.810 14.411 1.00 88.38 233 LEU A O 1
ATOM 1754 N N . SER A 1 234 ? -15.832 5.071 15.339 1.00 93.00 234 SER A N 1
ATOM 1755 C CA . SER A 1 234 ? -17.066 4.409 15.787 1.00 93.00 234 SER A CA 1
ATOM 1756 C C . SER A 1 234 ? -17.920 5.271 16.728 1.00 93.00 234 SER A C 1
ATOM 1758 O O . SER A 1 234 ? -19.142 5.163 16.702 1.00 93.00 234 SER A O 1
ATOM 1760 N N . GLU A 1 235 ? -17.302 6.175 17.493 1.00 91.38 235 GLU A N 1
ATOM 1761 C CA . GLU A 1 235 ? -17.987 7.139 18.369 1.00 91.38 235 GLU A CA 1
ATOM 1762 C C . GLU A 1 235 ? -18.786 8.210 17.597 1.00 91.38 235 GLU A C 1
ATOM 1764 O O . GLU A 1 235 ? -19.733 8.777 18.139 1.00 91.38 235 GLU A O 1
ATOM 1769 N N . GLU A 1 236 ? -18.449 8.462 16.327 1.00 86.56 236 GLU A N 1
ATOM 1770 C CA . GLU A 1 236 ? -19.133 9.427 15.451 1.00 86.56 236 GLU A CA 1
ATOM 1771 C C . GLU A 1 236 ? -20.171 8.766 14.518 1.00 86.56 236 GLU A C 1
ATOM 1773 O O . GLU A 1 236 ? -20.814 9.447 13.715 1.00 86.56 236 GLU A O 1
ATOM 1778 N N . MET A 1 237 ? -20.343 7.439 14.593 1.00 90.69 237 MET A N 1
ATOM 1779 C CA . MET A 1 237 ? -21.230 6.673 13.711 1.00 90.69 237 MET A CA 1
ATOM 1780 C C . MET A 1 237 ? -22.590 6.359 14.350 1.00 90.69 237 MET A C 1
ATOM 1782 O O . MET A 1 237 ? -22.682 5.630 15.339 1.00 90.69 237 MET A O 1
ATOM 1786 N N . ASP A 1 238 ? -23.672 6.786 13.692 1.00 88.94 238 ASP A N 1
ATOM 1787 C CA . ASP A 1 238 ? -25.033 6.348 14.021 1.00 88.94 238 ASP A CA 1
ATOM 1788 C C . ASP A 1 238 ? -25.163 4.814 13.895 1.00 88.94 238 ASP A C 1
ATOM 1790 O O . ASP A 1 238 ? -25.029 4.254 12.804 1.00 88.94 238 ASP A O 1
ATOM 1794 N N . ASN A 1 239 ? -25.493 4.132 14.999 1.00 92.56 239 ASN A N 1
ATOM 1795 C CA . ASN A 1 239 ? -25.592 2.663 15.099 1.00 92.56 239 ASN A CA 1
ATOM 1796 C C . ASN A 1 239 ? -24.280 1.939 14.723 1.00 92.56 239 ASN A C 1
ATOM 1798 O O . ASN A 1 239 ? -24.243 1.087 13.829 1.00 92.56 239 ASN A O 1
ATOM 1802 N N . ALA A 1 240 ? -23.180 2.300 15.392 1.00 93.75 240 ALA A N 1
ATOM 1803 C CA . ALA A 1 240 ? -21.845 1.749 15.152 1.00 93.75 240 ALA A CA 1
ATOM 1804 C C . ALA A 1 240 ? -21.752 0.209 15.245 1.00 93.75 240 ALA A C 1
ATOM 1806 O O . ALA A 1 240 ? -20.964 -0.396 14.517 1.00 93.75 240 ALA A O 1
ATOM 1807 N N . ASP A 1 241 ? -22.583 -0.432 16.071 1.00 94.12 241 ASP A N 1
ATOM 1808 C CA . ASP A 1 241 ? -22.669 -1.890 16.249 1.00 94.12 241 ASP A CA 1
ATOM 1809 C C . ASP A 1 241 ? -22.980 -2.647 14.944 1.00 94.12 241 ASP A C 1
ATOM 1811 O O . ASP A 1 241 ? -22.444 -3.729 14.699 1.00 94.12 241 ASP A O 1
ATOM 1815 N N . ILE A 1 242 ? -23.798 -2.050 14.073 1.00 95.12 242 ILE A N 1
ATOM 1816 C CA . ILE A 1 242 ? -24.135 -2.574 12.742 1.00 95.12 242 ILE A CA 1
ATOM 1817 C C . ILE A 1 242 ? -23.358 -1.827 11.646 1.00 95.12 242 ILE A C 1
ATOM 1819 O O . ILE A 1 242 ? -22.992 -2.414 10.623 1.00 95.12 242 ILE A O 1
ATOM 1823 N N . GLY A 1 243 ? -23.104 -0.532 11.842 1.00 95.19 243 GLY A N 1
ATOM 1824 C CA . GLY A 1 243 ? -22.442 0.348 10.885 1.00 95.19 243 GLY A CA 1
ATOM 1825 C C . GLY A 1 243 ? -20.981 -0.022 10.640 1.00 95.19 243 GLY A C 1
ATOM 1826 O O . GLY A 1 243 ? -20.586 -0.178 9.484 1.00 95.19 243 GLY A O 1
ATOM 1827 N N . VAL A 1 244 ? -20.192 -0.218 11.701 1.00 96.00 244 VAL A N 1
ATOM 1828 C CA . VAL A 1 244 ? -18.747 -0.484 11.601 1.00 96.00 244 VAL A CA 1
ATOM 1829 C C . VAL A 1 244 ? -18.461 -1.809 10.874 1.00 96.00 244 VAL A C 1
ATOM 1831 O O . VAL A 1 244 ? -17.742 -1.766 9.872 1.00 96.00 244 VAL A O 1
ATOM 1834 N N . PRO A 1 245 ? -19.067 -2.966 11.229 1.00 95.06 245 PRO A N 1
ATOM 1835 C CA . PRO A 1 245 ? -18.820 -4.217 10.504 1.00 95.06 245 PRO A CA 1
ATOM 1836 C C . PRO A 1 245 ? -19.222 -4.145 9.024 1.00 95.06 245 PRO A C 1
ATOM 1838 O O . PRO A 1 245 ? -18.529 -4.682 8.157 1.00 95.06 245 PRO A O 1
ATOM 1841 N N . ARG A 1 246 ? -20.324 -3.447 8.707 1.00 95.19 246 ARG A N 1
ATOM 1842 C CA . ARG A 1 246 ? -20.780 -3.256 7.321 1.00 95.19 246 ARG A CA 1
ATOM 1843 C C . ARG A 1 246 ? -19.852 -2.339 6.529 1.00 95.19 246 ARG A C 1
ATOM 1845 O O . ARG A 1 246 ? -19.613 -2.619 5.357 1.00 95.19 246 ARG A O 1
ATOM 1852 N N . ALA A 1 247 ? -19.319 -1.287 7.150 1.00 93.81 247 ALA A N 1
ATOM 1853 C CA . ALA A 1 247 ? -18.336 -0.401 6.536 1.00 93.81 247 ALA A CA 1
ATOM 1854 C C . ALA A 1 247 ? -17.027 -1.145 6.236 1.00 93.81 247 ALA A C 1
ATOM 1856 O O . ALA A 1 247 ? -16.544 -1.075 5.109 1.00 93.81 247 ALA A O 1
ATOM 1857 N N . MET A 1 248 ? -16.512 -1.929 7.191 1.00 95.00 248 MET A N 1
ATOM 1858 C CA . MET A 1 248 ? -15.298 -2.740 7.024 1.00 95.00 248 MET A CA 1
ATOM 1859 C C . MET A 1 248 ? -15.428 -3.727 5.852 1.00 95.00 248 MET A C 1
ATOM 1861 O O . MET A 1 248 ? -14.628 -3.693 4.917 1.00 95.00 248 MET A O 1
ATOM 1865 N N . VAL A 1 249 ? -16.472 -4.568 5.850 1.00 95.56 249 VAL A N 1
ATOM 1866 C CA . VAL A 1 249 ? -16.692 -5.563 4.782 1.00 95.56 249 VAL A CA 1
ATOM 1867 C C . VAL A 1 249 ? -17.000 -4.889 3.441 1.00 95.56 249 VAL A C 1
ATOM 1869 O O . VAL A 1 249 ? -16.461 -5.291 2.410 1.00 95.56 249 VAL A O 1
ATOM 1872 N N . GLY A 1 250 ? -17.832 -3.843 3.439 1.00 94.62 250 GLY A N 1
ATOM 1873 C CA . GLY A 1 250 ? -18.177 -3.091 2.232 1.00 94.62 250 GLY A CA 1
ATOM 1874 C C . GLY A 1 250 ? -16.961 -2.428 1.584 1.00 94.62 250 GLY A C 1
ATOM 1875 O O . GLY A 1 250 ? -16.797 -2.525 0.370 1.00 94.62 250 GLY A O 1
ATOM 1876 N N . CYS A 1 251 ? -16.080 -1.828 2.390 1.00 93.00 251 CYS A N 1
ATOM 1877 C CA . CYS A 1 251 ? -14.823 -1.230 1.945 1.00 93.00 251 CYS A CA 1
ATOM 1878 C C . CYS A 1 251 ? -13.934 -2.263 1.237 1.00 93.00 251 CYS A C 1
ATOM 1880 O O . CYS A 1 251 ? -13.559 -2.054 0.084 1.00 93.00 251 CYS A O 1
ATOM 1882 N N . VAL A 1 252 ? -13.680 -3.418 1.868 1.00 93.69 252 VAL A N 1
ATOM 1883 C CA . VAL A 1 252 ? -12.847 -4.488 1.287 1.00 93.69 252 VAL A CA 1
ATOM 1884 C C . VAL A 1 252 ? -13.438 -5.023 -0.023 1.00 93.69 252 VAL A C 1
ATOM 1886 O O . VAL A 1 252 ? -12.711 -5.180 -1.003 1.00 93.69 252 VAL A O 1
ATOM 1889 N N . VAL A 1 253 ? -14.753 -5.263 -0.084 1.00 95.00 253 VAL A N 1
ATOM 1890 C CA . VAL A 1 253 ? -15.413 -5.784 -1.296 1.00 95.00 253 VAL A CA 1
ATOM 1891 C C . VAL A 1 253 ? -15.381 -4.768 -2.444 1.00 95.00 253 VAL A C 1
ATOM 1893 O O . VAL A 1 253 ? -15.068 -5.134 -3.579 1.00 95.00 253 VAL A O 1
ATOM 1896 N N . ILE A 1 254 ? -15.676 -3.494 -2.170 1.00 93.69 254 ILE A N 1
ATOM 1897 C CA . ILE A 1 254 ? -15.690 -2.437 -3.191 1.00 93.69 254 ILE A CA 1
ATOM 1898 C C . ILE A 1 254 ? -14.265 -2.150 -3.678 1.00 93.69 254 ILE A C 1
ATOM 1900 O O . ILE A 1 254 ? -14.016 -2.205 -4.884 1.00 93.69 254 ILE A O 1
ATOM 1904 N N . ASN A 1 255 ? -13.318 -1.915 -2.767 1.00 92.06 255 ASN A N 1
ATOM 1905 C CA . ASN A 1 255 ? -11.935 -1.597 -3.125 1.00 92.06 255 ASN A CA 1
ATOM 1906 C C . ASN A 1 255 ? -11.233 -2.787 -3.785 1.00 92.06 255 ASN A C 1
ATOM 1908 O O . ASN A 1 255 ? -10.518 -2.590 -4.763 1.00 92.06 255 ASN A O 1
ATOM 1912 N N . GLY A 1 256 ? -11.507 -4.022 -3.352 1.00 92.44 256 GLY A N 1
ATOM 1913 C CA . GLY A 1 256 ? -11.020 -5.226 -4.027 1.00 92.44 256 GLY A CA 1
ATOM 1914 C C . GLY A 1 256 ? -11.530 -5.342 -5.463 1.00 92.44 256 GLY A C 1
ATOM 1915 O O . GLY A 1 256 ? -10.742 -5.564 -6.382 1.00 92.44 256 GLY A O 1
ATOM 1916 N N . ALA A 1 257 ? -12.824 -5.107 -5.699 1.00 94.44 257 ALA A N 1
ATOM 1917 C CA . ALA A 1 257 ? -13.389 -5.143 -7.047 1.00 94.44 257 ALA A 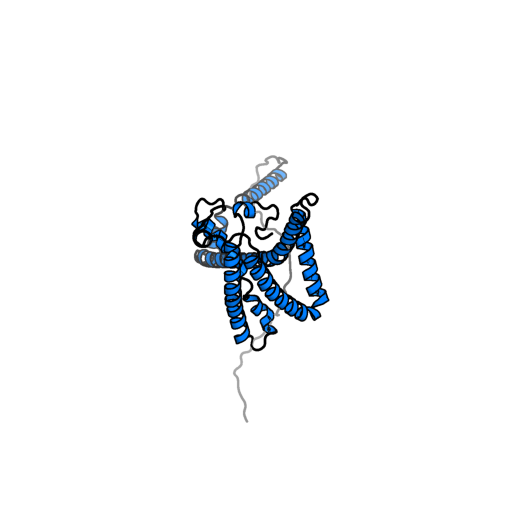CA 1
ATOM 1918 C C . ALA A 1 257 ? -12.868 -4.006 -7.951 1.00 94.44 257 ALA A C 1
ATOM 1920 O O . ALA A 1 257 ? -12.648 -4.220 -9.146 1.00 94.44 257 ALA A O 1
ATOM 1921 N N . LEU A 1 258 ? -12.678 -2.795 -7.414 1.00 93.19 258 LEU A N 1
ATOM 1922 C CA . LEU A 1 258 ? -12.137 -1.651 -8.158 1.00 93.19 258 LEU A CA 1
ATOM 1923 C C . LEU A 1 258 ? -10.638 -1.810 -8.445 1.00 93.19 258 LEU A C 1
ATOM 1925 O O . LEU A 1 258 ? -10.221 -1.610 -9.589 1.00 93.19 258 LEU A O 1
ATOM 1929 N N . GLY A 1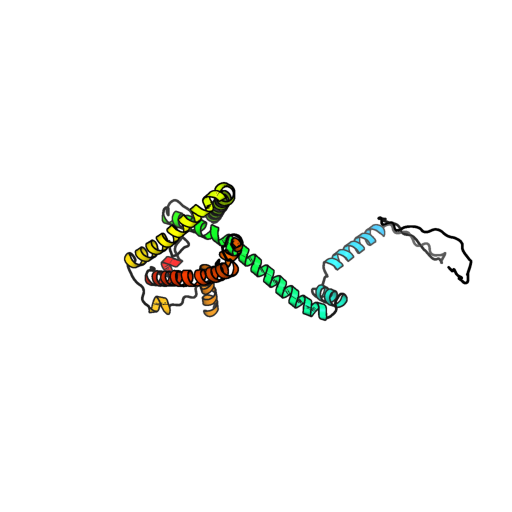 259 ? -9.859 -2.223 -7.444 1.00 92.06 259 GLY A N 1
ATOM 1930 C CA . GLY A 1 259 ? -8.427 -2.494 -7.541 1.00 92.06 259 GLY A CA 1
ATOM 1931 C C . GLY A 1 259 ? -8.114 -3.637 -8.502 1.00 92.06 259 GLY A C 1
ATOM 1932 O O . GLY A 1 259 ? -7.234 -3.490 -9.342 1.00 92.06 259 GLY A O 1
ATOM 1933 N N . PHE A 1 260 ? -8.892 -4.726 -8.484 1.00 93.12 260 PHE A N 1
ATOM 1934 C CA . PHE A 1 260 ? -8.740 -5.819 -9.450 1.00 93.12 260 PHE A CA 1
ATOM 1935 C C . PHE A 1 260 ? -9.009 -5.361 -10.892 1.00 93.12 260 PHE A C 1
ATOM 1937 O O . PHE A 1 260 ? -8.221 -5.652 -11.790 1.00 93.12 260 PHE A O 1
ATOM 1944 N N . LYS A 1 261 ? -10.073 -4.575 -11.124 1.00 94.19 261 LYS A N 1
ATOM 1945 C CA . LYS A 1 261 ? -10.347 -3.982 -12.447 1.00 94.19 261 LYS A CA 1
ATOM 1946 C C . LYS A 1 261 ? -9.221 -3.054 -12.908 1.00 94.19 261 LYS A C 1
ATOM 1948 O O . LYS A 1 261 ? -8.838 -3.106 -14.076 1.00 94.19 261 LYS A O 1
ATOM 1953 N N . PHE A 1 262 ? -8.666 -2.245 -12.007 1.00 92.69 262 PHE A N 1
ATOM 1954 C CA . PHE A 1 262 ? -7.533 -1.375 -12.316 1.00 92.69 262 PHE A CA 1
ATOM 1955 C C . PHE A 1 262 ? -6.273 -2.183 -12.656 1.00 92.69 262 PHE A C 1
ATOM 1957 O O . PHE A 1 262 ? -5.679 -1.953 -13.703 1.00 92.69 262 PHE A O 1
ATOM 1964 N N . LEU A 1 263 ? -5.927 -3.176 -11.830 1.00 92.31 263 LEU A N 1
ATOM 1965 C CA . LEU A 1 263 ? -4.767 -4.051 -12.006 1.00 92.31 263 LEU A CA 1
ATOM 1966 C C . LEU A 1 263 ? -4.804 -4.802 -13.342 1.00 92.31 263 LEU A C 1
ATOM 1968 O O . LEU A 1 263 ? -3.826 -4.776 -14.080 1.00 92.31 263 LEU A O 1
ATOM 1972 N N . ILE A 1 264 ? -5.940 -5.417 -13.685 1.00 93.38 264 ILE A N 1
ATOM 1973 C CA . ILE A 1 264 ? -6.124 -6.084 -14.981 1.00 93.38 264 ILE A CA 1
ATOM 1974 C C . ILE A 1 264 ? -5.963 -5.082 -16.131 1.00 93.38 264 ILE A C 1
ATOM 1976 O O . ILE A 1 264 ? -5.240 -5.361 -17.084 1.00 93.38 264 ILE A O 1
ATOM 1980 N N . THR A 1 265 ? -6.579 -3.897 -16.039 1.00 92.56 265 THR A N 1
ATOM 1981 C CA . THR A 1 265 ? -6.434 -2.863 -17.080 1.00 92.56 265 THR A CA 1
ATOM 1982 C C . THR A 1 265 ? -4.972 -2.430 -17.236 1.00 92.56 265 THR A C 1
ATOM 1984 O O . THR A 1 265 ? -4.502 -2.308 -18.364 1.00 92.56 265 THR A O 1
ATOM 1987 N N . LEU A 1 266 ? -4.241 -2.262 -16.129 1.00 91.44 266 LEU A N 1
ATOM 1988 C CA . LEU A 1 266 ? -2.822 -1.900 -16.113 1.00 91.44 266 LEU A CA 1
ATOM 1989 C C . LEU A 1 266 ? -1.959 -2.987 -16.758 1.00 91.44 266 LEU A C 1
ATOM 1991 O O . LEU A 1 266 ? -1.205 -2.685 -17.674 1.00 91.44 266 LEU A O 1
ATOM 1995 N N . LEU A 1 267 ? -2.119 -4.251 -16.361 1.00 91.44 267 LEU A N 1
ATOM 1996 C CA . LEU A 1 267 ? -1.364 -5.382 -16.921 1.00 91.44 267 LEU A CA 1
ATOM 1997 C C . LEU A 1 267 ? -1.609 -5.570 -18.427 1.00 91.44 267 LEU A C 1
ATOM 1999 O O . LEU A 1 267 ? -0.695 -5.934 -19.163 1.00 91.44 267 LEU A O 1
ATOM 2003 N N . PHE A 1 268 ? -2.824 -5.291 -18.910 1.00 92.44 268 PHE A N 1
ATOM 2004 C CA . PHE A 1 268 ? -3.115 -5.305 -20.344 1.00 92.44 268 PHE A CA 1
ATOM 2005 C C . PHE A 1 268 ? -2.567 -4.089 -21.096 1.00 92.44 268 PHE A C 1
ATOM 2007 O O . PHE A 1 268 ? -2.271 -4.224 -22.279 1.00 92.44 268 PHE A O 1
ATOM 2014 N N . CYS A 1 269 ? -2.460 -2.919 -20.461 1.00 90.56 269 CYS A N 1
ATOM 2015 C CA . CYS A 1 269 ? -2.129 -1.652 -21.126 1.00 90.56 269 CYS A CA 1
ATOM 2016 C C . CYS A 1 269 ? -0.695 -1.154 -20.883 1.00 90.56 269 CYS A C 1
ATOM 2018 O O . CYS A 1 269 ? -0.313 -0.146 -21.483 1.00 90.56 269 CYS A O 1
ATOM 2020 N N . MET A 1 270 ? 0.072 -1.809 -20.006 1.00 85.62 270 MET A N 1
ATOM 2021 C CA . MET A 1 270 ? 1.466 -1.467 -19.717 1.00 85.62 270 MET A CA 1
ATOM 2022 C C . MET A 1 270 ? 2.368 -1.645 -20.944 1.00 85.62 270 MET A C 1
ATOM 2024 O O . MET A 1 270 ? 2.072 -2.429 -21.844 1.00 85.62 270 MET A O 1
ATOM 2028 N N . GLY A 1 271 ? 3.478 -0.907 -20.971 1.00 82.50 271 GLY A N 1
ATOM 2029 C CA . GLY A 1 271 ? 4.484 -1.004 -22.027 1.00 82.50 271 GLY A CA 1
ATOM 2030 C C . GLY A 1 271 ? 5.387 -2.232 -21.889 1.00 82.50 271 GLY A C 1
ATOM 2031 O O . GLY A 1 271 ? 4.978 -3.288 -21.402 1.00 82.50 271 GLY A O 1
ATOM 2032 N N . ASP A 1 272 ? 6.636 -2.076 -22.322 1.00 84.31 272 ASP A N 1
ATOM 2033 C CA . ASP A 1 272 ? 7.691 -3.064 -22.105 1.00 84.31 272 ASP A CA 1
ATOM 2034 C C . ASP A 1 272 ? 8.003 -3.204 -20.602 1.00 84.31 272 ASP A C 1
ATOM 2036 O O . ASP A 1 272 ? 8.191 -2.213 -19.893 1.00 84.31 272 ASP A O 1
ATOM 2040 N N . PHE A 1 273 ? 8.026 -4.448 -20.123 1.00 80.62 273 PHE A N 1
ATOM 2041 C CA . PHE A 1 273 ? 8.205 -4.789 -18.712 1.00 80.62 273 PHE A CA 1
ATOM 2042 C C . PHE A 1 273 ? 9.601 -4.429 -18.182 1.00 80.62 273 PHE A C 1
ATOM 2044 O O . PHE A 1 273 ? 9.712 -3.873 -17.090 1.00 80.62 273 PHE A O 1
ATOM 2051 N N . GLU A 1 274 ? 10.655 -4.695 -18.955 1.00 83.00 274 GLU A N 1
ATOM 2052 C CA . GLU A 1 274 ? 12.037 -4.442 -18.536 1.00 83.00 274 GLU A CA 1
ATOM 2053 C C . GLU A 1 274 ? 12.345 -2.942 -18.569 1.00 83.00 274 GLU A C 1
ATOM 2055 O O . GLU A 1 274 ? 12.940 -2.410 -17.629 1.00 83.00 274 GLU A O 1
ATOM 2060 N N . LEU A 1 275 ? 11.854 -2.221 -19.587 1.00 84.38 275 LEU A N 1
ATOM 2061 C CA . LEU A 1 275 ? 11.969 -0.759 -19.616 1.00 84.38 275 LEU A CA 1
ATOM 2062 C C . LEU A 1 275 ? 11.271 -0.121 -18.408 1.00 84.38 275 LEU A C 1
ATOM 2064 O O . LEU A 1 275 ? 11.863 0.737 -17.753 1.00 84.38 275 LEU A O 1
ATOM 2068 N N . ALA A 1 276 ? 10.064 -0.581 -18.062 1.00 84.31 276 ALA A N 1
ATOM 2069 C CA . ALA A 1 276 ? 9.312 -0.064 -16.922 1.00 84.31 276 ALA A CA 1
ATOM 2070 C C . ALA A 1 276 ? 10.002 -0.341 -15.569 1.00 84.31 276 ALA A C 1
ATOM 2072 O O . ALA A 1 276 ? 9.977 0.520 -14.689 1.00 84.31 276 ALA A O 1
ATOM 2073 N N . LEU A 1 277 ? 10.664 -1.496 -15.406 1.00 84.50 277 LEU A N 1
ATOM 2074 C CA . LEU A 1 277 ? 11.481 -1.803 -14.221 1.00 84.50 277 LEU A CA 1
ATOM 2075 C C . LEU A 1 277 ? 12.786 -0.996 -14.158 1.00 84.50 277 LEU A C 1
ATOM 2077 O O . LEU A 1 277 ? 13.235 -0.645 -13.069 1.00 84.50 277 LEU A O 1
ATOM 2081 N N . SER A 1 278 ? 13.393 -0.694 -15.308 1.00 85.38 278 SER A N 1
ATOM 2082 C CA . SER A 1 278 ? 14.633 0.093 -15.398 1.00 85.38 278 SER A CA 1
ATOM 2083 C C . SER A 1 278 ? 14.430 1.612 -15.286 1.00 85.38 278 SER A C 1
ATOM 2085 O O . SER A 1 278 ? 15.411 2.359 -15.283 1.00 85.38 278 SER A O 1
ATOM 2087 N N . SER A 1 279 ? 13.178 2.083 -15.206 1.00 86.06 279 SER A N 1
ATOM 2088 C CA . SER A 1 279 ? 12.852 3.511 -15.229 1.00 86.06 279 SER A CA 1
ATOM 2089 C C . SER A 1 279 ? 13.501 4.276 -14.062 1.00 86.06 279 SER A C 1
ATOM 2091 O O . SER A 1 279 ? 13.311 3.904 -12.897 1.00 86.06 279 SER A O 1
ATOM 2093 N N . PRO A 1 280 ? 14.205 5.399 -14.322 1.00 82.44 280 PRO A N 1
ATOM 2094 C CA . PRO A 1 280 ? 14.836 6.201 -13.274 1.00 82.44 280 PRO A CA 1
ATOM 2095 C C . PRO A 1 280 ? 13.821 6.891 -12.348 1.00 82.44 280 PRO A C 1
ATOM 2097 O O . PRO A 1 280 ? 14.215 7.411 -11.305 1.00 82.44 280 PRO A O 1
ATOM 2100 N N . THR A 1 281 ? 12.525 6.891 -12.690 1.00 85.25 281 THR A N 1
ATOM 2101 C CA . THR A 1 281 ? 11.447 7.401 -11.826 1.00 85.25 281 THR A CA 1
ATOM 2102 C C . THR A 1 281 ? 11.229 6.528 -10.586 1.00 85.25 281 THR A C 1
ATOM 2104 O O . THR A 1 281 ? 10.676 7.009 -9.599 1.00 85.25 281 THR A O 1
ATOM 2107 N N . GLY A 1 282 ? 11.652 5.255 -10.617 1.00 81.81 282 GLY A N 1
ATOM 2108 C CA . GLY A 1 282 ? 11.436 4.274 -9.546 1.00 81.81 282 GLY A CA 1
ATOM 2109 C C . GLY A 1 282 ? 9.990 3.772 -9.423 1.00 81.81 282 GLY A C 1
ATOM 2110 O O . GLY A 1 282 ? 9.709 2.924 -8.577 1.00 81.81 282 GLY A O 1
ATOM 2111 N N . PHE A 1 283 ? 9.079 4.261 -10.268 1.00 84.62 283 PHE A N 1
ATOM 2112 C CA . PHE A 1 283 ? 7.666 3.895 -10.282 1.00 84.62 283 PHE A CA 1
ATOM 2113 C C . PHE A 1 283 ? 7.255 3.520 -11.711 1.00 84.62 283 PHE A C 1
ATOM 2115 O O . PHE A 1 283 ? 7.044 4.423 -12.510 1.00 84.62 283 PHE A O 1
ATOM 2122 N N . PRO A 1 284 ? 7.043 2.229 -12.034 1.00 81.56 284 PRO A N 1
ATOM 2123 C CA . PRO A 1 284 ? 6.671 1.760 -13.382 1.00 81.56 284 PRO A CA 1
ATOM 2124 C C . PRO A 1 284 ? 5.379 2.343 -13.996 1.00 81.56 284 PRO A C 1
ATOM 2126 O O . PRO A 1 284 ? 5.031 2.010 -15.125 1.00 81.56 284 PRO A O 1
ATOM 2129 N N . ILE A 1 285 ? 4.634 3.155 -13.238 1.00 79.44 285 ILE A N 1
ATOM 2130 C CA . ILE A 1 285 ? 3.417 3.868 -13.658 1.00 79.44 285 ILE A CA 1
ATOM 2131 C C . ILE A 1 285 ? 3.691 5.334 -14.070 1.00 79.44 285 ILE A C 1
ATOM 2133 O O . ILE A 1 285 ? 2.768 6.006 -14.529 1.00 79.44 285 ILE A O 1
ATOM 2137 N N . ILE A 1 286 ? 4.928 5.822 -13.878 1.00 80.62 286 ILE A N 1
ATOM 2138 C CA . ILE A 1 286 ? 5.432 7.158 -14.251 1.00 80.62 286 ILE A CA 1
ATOM 2139 C C . ILE A 1 286 ? 6.494 7.004 -15.345 1.00 80.62 286 ILE A C 1
ATOM 2141 O O . ILE A 1 286 ? 6.191 7.424 -16.480 1.00 80.62 286 ILE A O 1
#

Organism: NCBI:txid1209931

Sequence (286 aa):
MTSEPIPEKQGTPSGPEEEIQTQSGYVQEVKLFTNSDPGNMCIIDGNVGSSVQVSRIRSLERGIFNLPSGSTMAMGLINGGPASLVYGAVITFLGSLCSAITLGWVALAGSAPFLPGTQIQGLLIFNYPDSYTSERWHGTMLYWAILLSSALICIFCSNVLRLLEKITMALHVGFYLIILIIMAVVSPTKHSASFVFATFGNNSGWLNDGIAWCIGLLSCCYVLMGYDGATHLSEEMDNADIGVPRAMVGCVVINGALGFKFLITLLFCMGDFELALSSPTGFPII

pLDDT: mean 76.86, std 23.15, range [25.77, 96.38]

Secondary structure (DSSP, 8-state):
---------------------------------------------TTHHHHHHHHHHHHHHHHHHT--TTHHHHHHHHHHHHHHHHHHHHHHHHHHHHHHHHHHHHHHHHHHHHHHHHHHHHHHHHH-TTT----HHHHHHHHHHHHHHHHHHHHH-HHHHHHHHHHHHHHHHHHHHHHHHHHHHH-S----HHHHHH-----SS-S-HHHHHHHHHHHHHHHT--TTHHHHTGGGSTTHHHHHHHHHHHHHHHHHHHHHHHHHHHHHH---HHHHHH-TTS-TT-